Protein AF-A0A8X7XQK0-F1 (afdb_monomer)

Organism: Polypterus senegalus (NCBI:txid55291)

Mean predicted aligned error: 20.73 Å

Foldseek 3Di:
DVVVVVVVVVVVVVVVVVPPDDDDDDDDDPDVVVVVVVVVVVVVVVVVVVVVVVLVVVLVVLVVVLVVLVVVLVVLVVVLVVLLVQLVVLQCVVVDDDPPDDPCPPSNVVSNVVSVVSVVVSVVSVVVSVCSVPPPNVVSVCCNPPVSVVVVVVVVVVVVVVVVVVVVVVVVVCVVPDDDDDDDDYDDDDDDDDPDVPVVVVVVVVVVVVVVVVVVVVVVVVVVVVVVVCCVVCVQVPDLEHDCVVVPQDLPDQDDDDDWDDPDLFKTFGSYPSRLNNVVSNVVNNVVVQVPDPDVVVSVVVVCVVCVVVVHHDDDFDWDWDDDDPGTIGGGDPDPDDPPD

Sequence (341 aa):
MWRLERRTALYRQAANNIGGIGMGDPTPPHMATKLQAMDVYMYTRSLLGVFEEDAAAISSYSHQLHHAMQRIYDAQNELSAATHLTSKLLKEYDTRRFPLGSDDEVMSSTLLQFSKVIDELSSCHAVLSTQLADAMMFPITQFKERDLKEILTLKEVFQISSNDHDVAINRYSRLSKRRENEKISFFKLGSENLTQQWEDFLTNIGTSVQNVRREMESEIEIMQQTIQDLEEASDPLYPPDPDLNKIPVNRNLTRKSGYLNARKTVILQAESKKDCEEWISTINNISKRIYLSENPEFDFVLVKQLLMECKVKPMTCIVRECQLRHYSYVVIWLSGSDPHC

Secondary structure (DSSP, 8-state):
-HHHHHHHHHHHHHHHHHTT---------TTHHHHHHHHHHHHHHHHHHHHHHHHHHHHHHHHHHHHHHHHHHHHHHHHHHHHHHHHHHHHHGGGS--TT----HHHHHHHHHHHHHHHHHHHHHHHHHHHIIIIIIHHHHHIIIIIHHHHHHHHHHHHHHHHHHHHHHHHHHHTT-------------------SHHHHHHHHHHHHHHHHHHHHHHHHHHHHHHHHHHHHHHGGGSSSS--TTTS---TT-S------EEEETTEEE-SSHHHHHHHHHHHHHHHHHHHTSS-HHHHHHHHHHHHHHTT------EEEEEEETTEEEEEEE---S-S--

Solvent-accessible surface area (backbone atoms only — not comparable to full-atom values): 20032 Å² total; per-residue (Å²): 107,76,72,53,55,57,49,53,51,54,53,54,57,54,52,62,70,62,74,71,80,70,92,78,86,93,78,89,61,90,59,63,56,57,53,52,50,48,52,52,49,53,51,50,51,55,54,49,51,54,52,51,52,52,50,51,51,50,49,57,50,50,52,55,50,44,53,55,53,46,52,52,50,52,51,40,45,50,51,20,52,53,36,38,51,50,19,48,54,38,56,48,52,74,76,54,87,52,98,81,61,66,94,55,62,65,60,50,54,50,37,43,53,51,17,52,56,35,41,55,50,19,50,53,34,48,54,50,37,52,47,40,45,64,72,51,46,45,57,52,48,46,45,54,70,45,56,50,43,48,55,51,51,51,50,52,54,50,50,53,54,50,51,53,50,51,51,50,52,50,53,59,60,44,75,75,62,89,86,84,89,88,88,90,87,88,90,81,91,83,88,89,89,87,72,72,78,61,56,62,54,54,51,54,52,50,54,55,56,50,51,56,48,52,54,51,51,54,51,49,50,53,49,50,50,52,49,51,56,46,49,68,67,39,58,69,65,66,52,67,75,50,61,54,92,82,56,62,74,56,59,80,37,78,73,88,85,81,85,63,51,71,80,47,102,52,34,37,33,38,81,17,63,56,54,36,50,28,54,52,29,21,53,48,48,48,49,51,59,54,72,72,48,99,51,75,75,61,46,56,53,54,51,50,51,61,28,55,78,68,76,44,86,86,76,77,88,53,80,58,87,56,88,58,90,94,47,55,45,44,44,48,51,83,71,95,67,65,98,86,111

pLDDT: mean 70.57, std 22.24, range [28.72, 98.38]

Radius of gyration: 49.79 Å; Cα contacts (8 Å, |Δi|>4): 179; chains: 1; bounding box: 110×54×133 Å

Nearest PDB structures (foldseek):
  5c5b-assembly2_D  TM=5.427E-01  e=4.796E-12  Homo sapiens
  3m3w-assembly1_A  TM=6.571E-01  e=2.852E+00  Mus musculus
  3g6b-assembly1_A  TM=4.600E-01  e=1.789E+00  Thermotoga maritima
  3g67-assembly1_A  TM=2.856E-01  e=5.259E-01  Thermotoga maritima

InterPro domains:
  IPR004148 BAR domain [PF16746] (44-184)
  IPR011993 PH-like domain superfamily [G3DSA:2.30.29.30] (261-298)
  IPR027267 AH/BAR domain superfamily [G3DSA:1.20.1270.60] (42-184)
  IPR027267 AH/BAR domain superfamily [G3DSA:1.20.1270.60] (185-241)
  IPR027267 AH/BAR domain superfamily [SSF103657] (44-263)
  IPR047181 DCC-interacting protein 13-alpha/beta [PTHR46415] (44-183)

Structure (mmCIF, N/CA/C/O backbone):
data_AF-A0A8X7XQK0-F1
#
_entry.id   AF-A0A8X7XQK0-F1
#
loop_
_atom_site.group_PDB
_atom_site.id
_atom_site.type_symbol
_atom_site.label_atom_id
_atom_site.label_alt_id
_atom_site.label_comp_id
_atom_site.label_asym_id
_atom_site.label_entity_id
_atom_site.label_seq_id
_atom_site.pdbx_PDB_ins_code
_atom_site.Cartn_x
_atom_site.Cartn_y
_atom_site.Cartn_z
_atom_site.occupancy
_atom_site.B_iso_or_equiv
_atom_site.auth_seq_id
_atom_site.auth_comp_id
_atom_site.auth_asym_id
_atom_site.auth_atom_id
_atom_site.pdbx_PDB_model_num
ATOM 1 N N . MET A 1 1 ? 15.465 -20.628 -36.607 1.00 40.59 1 MET A N 1
ATOM 2 C CA . MET A 1 1 ? 16.046 -21.588 -37.573 1.00 40.59 1 MET A CA 1
ATOM 3 C C . MET A 1 1 ? 16.032 -21.018 -38.992 1.00 40.59 1 MET A C 1
ATOM 5 O O . MET A 1 1 ? 17.053 -20.476 -39.380 1.00 40.59 1 MET A O 1
ATOM 9 N N . TRP A 1 2 ? 14.892 -20.935 -39.691 1.00 31.27 2 TRP A N 1
ATOM 10 C CA . TRP A 1 2 ? 14.825 -20.456 -41.092 1.00 31.27 2 TRP A CA 1
ATOM 11 C C . TRP A 1 2 ? 15.369 -19.035 -41.377 1.00 31.27 2 TRP A C 1
ATOM 13 O O . TRP A 1 2 ? 15.998 -18.809 -42.408 1.00 31.27 2 TRP A O 1
ATOM 23 N N . ARG A 1 3 ? 15.180 -18.055 -40.476 1.00 42.19 3 ARG A N 1
ATOM 24 C CA . ARG A 1 3 ? 15.778 -16.704 -40.635 1.00 42.19 3 ARG A CA 1
ATOM 25 C C . ARG A 1 3 ? 17.286 -16.677 -40.371 1.00 42.19 3 ARG A C 1
ATOM 27 O O . ARG A 1 3 ? 17.984 -15.852 -40.953 1.00 42.19 3 ARG A O 1
ATOM 34 N N . LEU A 1 4 ? 17.770 -17.575 -39.513 1.00 40.56 4 LEU A N 1
ATOM 35 C CA . LEU A 1 4 ? 19.186 -17.675 -39.174 1.00 40.56 4 LEU A CA 1
ATOM 36 C C . LEU A 1 4 ? 19.945 -18.291 -40.352 1.00 40.56 4 LEU A C 1
ATOM 38 O O . LEU A 1 4 ? 20.885 -17.678 -40.831 1.00 40.56 4 LEU A O 1
ATOM 42 N N . GLU A 1 5 ? 19.450 -19.398 -40.917 1.00 41.34 5 GLU A N 1
ATOM 43 C CA . GLU A 1 5 ? 20.048 -20.066 -42.086 1.00 41.34 5 GLU A CA 1
ATOM 44 C C . GLU A 1 5 ? 20.118 -19.161 -43.322 1.00 41.34 5 GLU A C 1
ATOM 46 O O . GLU A 1 5 ? 21.133 -19.136 -44.020 1.00 41.34 5 GLU A O 1
ATOM 51 N N . ARG A 1 6 ? 19.077 -18.350 -43.563 1.00 50.25 6 ARG A N 1
ATOM 52 C CA . ARG A 1 6 ? 19.063 -17.389 -44.676 1.00 50.25 6 ARG A CA 1
ATOM 53 C C . ARG A 1 6 ? 20.079 -16.256 -44.478 1.00 50.25 6 ARG A C 1
ATOM 55 O O . ARG A 1 6 ? 20.714 -15.844 -45.445 1.00 50.25 6 ARG A O 1
ATOM 62 N N . ARG A 1 7 ? 20.291 -15.795 -43.236 1.00 49.56 7 ARG A N 1
ATOM 63 C CA . ARG A 1 7 ? 21.357 -14.830 -42.896 1.00 49.56 7 ARG A CA 1
ATOM 64 C C . ARG A 1 7 ? 22.742 -15.467 -43.018 1.00 49.56 7 ARG A C 1
ATOM 66 O O . ARG A 1 7 ? 23.620 -14.874 -43.631 1.00 49.56 7 ARG A O 1
ATOM 73 N N . THR A 1 8 ? 22.946 -16.688 -42.520 1.00 50.28 8 THR A N 1
ATOM 74 C CA . THR A 1 8 ? 24.237 -17.396 -42.614 1.00 50.28 8 THR A CA 1
ATOM 75 C C . THR A 1 8 ? 24.645 -17.667 -44.066 1.00 50.28 8 THR A C 1
ATOM 77 O O . THR A 1 8 ? 25.831 -17.607 -44.386 1.00 50.28 8 THR A O 1
ATOM 80 N N . ALA A 1 9 ? 23.683 -17.906 -44.964 1.00 50.88 9 ALA A N 1
ATOM 81 C CA . ALA A 1 9 ? 23.934 -18.036 -46.399 1.00 50.88 9 ALA A CA 1
ATOM 82 C C . ALA A 1 9 ? 24.432 -16.723 -47.033 1.00 50.88 9 ALA A C 1
ATOM 84 O O . ALA A 1 9 ? 25.400 -16.750 -47.793 1.00 50.88 9 ALA A O 1
ATOM 85 N N . LEU A 1 10 ? 23.847 -15.578 -46.658 1.00 53.28 10 LEU A N 1
ATOM 86 C CA . LEU A 1 10 ? 24.303 -14.253 -47.100 1.00 53.28 10 LEU A CA 1
ATOM 87 C C . LEU A 1 10 ? 25.709 -13.926 -46.568 1.00 53.28 10 LEU A C 1
ATOM 89 O O . LEU A 1 10 ? 26.551 -13.453 -47.328 1.00 53.28 10 LEU A O 1
ATOM 93 N N . TYR A 1 11 ? 26.010 -14.267 -45.309 1.00 51.91 11 TYR A N 1
ATOM 94 C CA . TYR A 1 11 ? 27.358 -14.114 -44.739 1.00 51.91 11 TYR A CA 1
ATOM 95 C C . TYR A 1 11 ? 28.410 -14.977 -45.453 1.00 51.91 11 TYR A C 1
ATOM 97 O O . TYR A 1 11 ? 29.521 -14.516 -45.708 1.00 51.91 11 TYR A O 1
ATOM 105 N N . ARG A 1 12 ? 28.069 -16.222 -45.815 1.00 49.59 12 ARG A N 1
ATOM 106 C CA . ARG A 1 12 ? 28.977 -17.141 -46.523 1.00 49.59 12 ARG A CA 1
ATOM 107 C C . ARG A 1 12 ? 29.233 -16.693 -47.967 1.00 49.59 12 ARG A C 1
ATOM 109 O O . ARG A 1 12 ? 30.353 -16.803 -48.456 1.00 49.59 12 ARG A O 1
ATOM 116 N N . GLN A 1 13 ? 28.215 -16.140 -48.625 1.00 51.56 13 GLN A N 1
ATOM 117 C CA . GLN A 1 13 ? 28.332 -15.556 -49.962 1.00 51.56 13 GLN A CA 1
ATOM 118 C C . GLN A 1 13 ? 29.176 -14.271 -49.955 1.00 51.56 13 GLN A C 1
ATOM 120 O O . GLN A 1 13 ? 29.983 -14.063 -50.857 1.00 51.56 13 GLN A O 1
ATOM 125 N N . ALA A 1 14 ? 29.060 -13.457 -48.904 1.00 50.56 14 ALA A N 1
ATOM 126 C CA . ALA A 1 14 ? 29.885 -12.269 -48.713 1.00 50.56 14 ALA A CA 1
ATOM 127 C C . ALA A 1 14 ? 31.364 -12.598 -48.436 1.00 50.56 14 ALA A C 1
ATOM 129 O O . ALA A 1 14 ? 32.247 -11.975 -49.018 1.00 50.56 14 ALA A O 1
ATOM 130 N N . ALA A 1 15 ? 31.649 -13.600 -47.598 1.00 46.66 15 ALA A N 1
ATOM 131 C CA . ALA A 1 15 ? 33.020 -14.000 -47.267 1.00 46.66 15 ALA A CA 1
ATOM 132 C C . ALA A 1 15 ? 33.782 -14.595 -48.470 1.00 46.66 15 ALA A C 1
ATOM 134 O O . ALA A 1 15 ? 34.963 -14.304 -48.663 1.00 46.66 15 ALA A O 1
ATOM 135 N N . ASN A 1 16 ? 33.102 -15.369 -49.323 1.00 49.53 16 ASN A N 1
ATOM 136 C CA . ASN A 1 16 ? 33.709 -15.955 -50.524 1.00 49.53 16 ASN A CA 1
ATOM 137 C C . ASN A 1 16 ? 34.116 -14.908 -51.575 1.00 49.53 16 ASN A C 1
ATOM 139 O O . ASN A 1 16 ? 35.069 -15.136 -52.315 1.00 49.53 16 ASN A O 1
ATOM 143 N N . ASN A 1 17 ? 33.456 -13.746 -51.612 1.00 50.56 17 ASN A N 1
ATOM 144 C CA . ASN A 1 17 ? 33.821 -12.652 -52.518 1.00 50.56 17 ASN A CA 1
ATOM 145 C C . ASN A 1 17 ? 35.069 -11.873 -52.059 1.00 50.56 17 ASN A C 1
ATOM 147 O O . ASN A 1 17 ? 35.666 -11.156 -52.857 1.00 50.56 17 ASN A O 1
ATOM 151 N N . ILE A 1 18 ? 35.484 -12.023 -50.796 1.00 49.53 18 ILE A N 1
ATOM 152 C CA . ILE A 1 18 ? 36.652 -11.339 -50.213 1.00 49.53 18 ILE A CA 1
ATOM 153 C C . ILE A 1 18 ? 37.938 -12.172 -50.392 1.00 49.53 18 ILE A C 1
ATOM 155 O O . ILE A 1 18 ? 39.015 -11.613 -50.581 1.00 49.53 18 ILE A O 1
ATOM 159 N N . GLY A 1 19 ? 37.844 -13.508 -50.396 1.00 44.00 19 GLY A N 1
ATOM 160 C CA . GLY A 1 19 ? 38.999 -14.420 -50.471 1.00 44.00 19 GLY A CA 1
ATOM 161 C C . GLY A 1 19 ? 39.690 -14.547 -51.841 1.00 44.00 19 GLY A C 1
ATOM 162 O O . GLY A 1 19 ? 40.668 -15.279 -51.952 1.00 44.00 19 GLY A O 1
ATOM 163 N N . GLY A 1 20 ? 39.200 -13.867 -52.884 1.00 43.97 20 GLY A N 1
ATOM 164 C CA . GLY A 1 20 ? 39.712 -13.981 -54.259 1.00 43.97 20 GLY A CA 1
ATOM 165 C C . GLY A 1 20 ? 40.864 -13.038 -54.633 1.00 43.97 20 GLY A C 1
ATOM 166 O O . GLY A 1 20 ? 41.351 -13.102 -55.759 1.00 43.97 20 GLY A O 1
ATOM 167 N N . ILE A 1 21 ? 41.310 -12.156 -53.734 1.00 48.75 21 ILE A N 1
ATOM 168 C CA . ILE A 1 21 ? 42.343 -11.151 -54.036 1.00 48.75 21 ILE A CA 1
ATOM 169 C C . ILE A 1 21 ? 43.726 -11.725 -53.689 1.00 48.75 21 ILE A C 1
ATOM 171 O O . ILE A 1 21 ? 44.339 -11.391 -52.678 1.00 48.75 21 ILE A O 1
ATOM 175 N N . GLY A 1 22 ? 44.186 -12.662 -54.521 1.00 38.53 22 GLY A N 1
ATOM 176 C CA . GLY A 1 22 ? 45.550 -13.186 -54.499 1.00 38.53 22 GLY A CA 1
ATOM 177 C C . GLY A 1 22 ? 46.544 -12.198 -55.116 1.00 38.53 22 GLY A C 1
ATOM 178 O O . GLY A 1 22 ? 46.284 -11.611 -56.163 1.00 38.53 22 GLY A O 1
ATOM 179 N N . MET A 1 23 ? 47.681 -12.027 -54.441 1.00 47.50 23 MET A N 1
ATOM 180 C CA . MET A 1 23 ? 48.823 -11.199 -54.838 1.00 47.50 23 MET A CA 1
ATOM 181 C C . MET A 1 23 ? 49.352 -11.558 -56.238 1.00 47.50 23 MET A C 1
ATOM 183 O O . MET A 1 23 ? 49.787 -12.687 -56.455 1.00 47.50 23 MET A O 1
ATOM 187 N N . GLY A 1 24 ? 49.376 -10.589 -57.158 1.00 37.03 24 GLY A N 1
ATOM 188 C CA . GLY A 1 24 ? 49.970 -10.744 -58.488 1.00 37.03 24 GLY A CA 1
ATOM 189 C C . GLY A 1 24 ? 50.011 -9.445 -59.303 1.00 37.03 24 GLY A C 1
ATOM 190 O O . GLY A 1 24 ? 49.037 -9.108 -59.962 1.00 37.03 24 GLY A O 1
ATOM 191 N N . ASP A 1 25 ? 51.183 -8.804 -59.275 1.00 31.03 25 ASP A N 1
ATOM 192 C CA . ASP A 1 25 ? 51.760 -7.816 -60.213 1.00 31.03 25 ASP A CA 1
ATOM 193 C C . ASP A 1 25 ? 51.302 -6.325 -60.195 1.00 31.03 25 ASP A C 1
ATOM 195 O O . ASP A 1 25 ? 50.109 -6.033 -60.082 1.00 31.03 25 ASP A O 1
ATOM 199 N N . PRO A 1 26 ? 52.233 -5.339 -60.313 1.00 58.38 26 PRO A N 1
ATOM 200 C CA . PRO A 1 26 ? 51.945 -3.917 -60.146 1.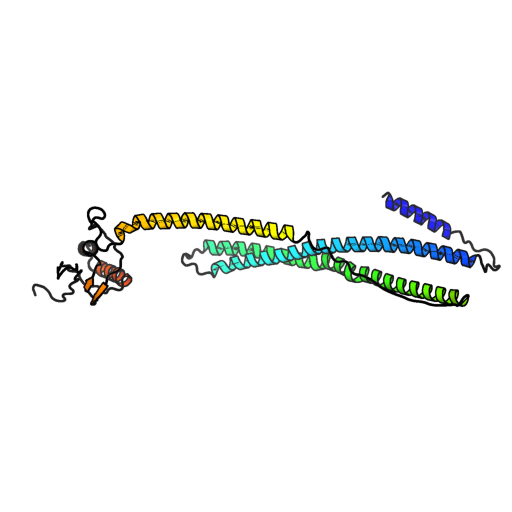00 58.38 26 PRO A CA 1
ATOM 201 C C . PRO A 1 26 ? 51.879 -3.170 -61.492 1.00 58.38 26 PRO A C 1
ATOM 203 O O . PRO A 1 26 ? 52.899 -2.837 -62.086 1.00 58.38 26 PRO A O 1
ATOM 206 N N . THR A 1 27 ? 50.681 -2.805 -61.953 1.00 34.34 27 THR A N 1
ATOM 207 C CA . THR A 1 27 ? 50.471 -1.687 -62.903 1.00 34.34 27 THR A CA 1
ATOM 208 C C . THR A 1 27 ? 49.125 -0.993 -62.626 1.00 34.34 27 THR A C 1
ATOM 210 O O . THR A 1 27 ? 48.219 -1.603 -62.061 1.00 34.34 27 THR A O 1
ATOM 213 N N . PRO A 1 28 ? 48.996 0.320 -62.901 1.00 49.78 28 PRO A N 1
ATOM 214 C CA . PRO A 1 28 ? 48.195 1.221 -62.069 1.00 49.78 28 PRO A CA 1
ATOM 215 C C . PRO A 1 28 ? 46.704 1.249 -62.455 1.00 49.78 28 PRO A C 1
ATOM 217 O O . PRO A 1 28 ? 46.388 1.560 -63.604 1.00 49.78 28 PRO A O 1
ATOM 220 N N . PRO A 1 29 ? 45.753 1.062 -61.515 1.00 41.06 29 PRO A N 1
ATOM 221 C CA . PRO A 1 29 ? 44.335 1.236 -61.801 1.00 41.06 29 PRO A CA 1
ATOM 222 C C . PRO A 1 29 ? 43.798 2.495 -61.109 1.00 41.06 29 PRO A C 1
ATOM 224 O O . PRO A 1 29 ? 43.381 2.449 -59.955 1.00 41.06 29 PRO A O 1
ATOM 227 N N . HIS A 1 30 ? 43.756 3.630 -61.816 1.00 40.38 30 HIS A N 1
ATOM 228 C CA . HIS A 1 30 ? 43.227 4.890 -61.262 1.00 40.38 30 HIS A CA 1
ATOM 229 C C . HIS A 1 30 ? 41.685 5.027 -61.366 1.00 40.38 30 HIS A C 1
ATOM 231 O O . HIS A 1 30 ? 41.119 6.003 -60.871 1.00 40.38 30 HIS A O 1
ATOM 237 N N . MET A 1 31 ? 40.991 4.051 -61.978 1.00 35.16 31 MET A N 1
ATOM 238 C CA . MET A 1 31 ? 39.517 4.011 -62.081 1.00 35.16 31 MET A CA 1
ATOM 239 C C . MET A 1 31 ? 38.868 2.733 -61.519 1.00 35.16 31 MET A C 1
ATOM 241 O O . MET A 1 31 ? 37.780 2.828 -60.954 1.00 35.16 31 MET A O 1
ATOM 245 N N . ALA A 1 32 ? 39.525 1.566 -61.579 1.00 40.19 32 ALA A N 1
ATOM 246 C CA . ALA A 1 32 ? 38.959 0.322 -61.032 1.00 40.19 32 ALA A CA 1
ATOM 247 C C . ALA A 1 32 ? 38.879 0.332 -59.491 1.00 40.19 32 ALA A C 1
ATOM 249 O O . ALA A 1 32 ? 37.899 -0.128 -58.914 1.00 40.19 32 ALA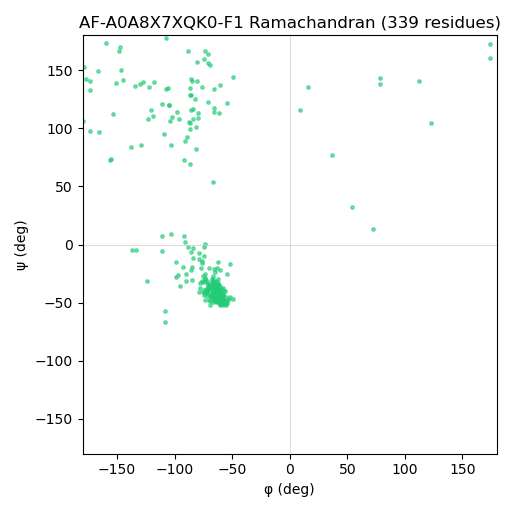 A O 1
ATOM 250 N N . THR A 1 33 ? 39.845 0.971 -58.829 1.00 46.00 33 THR A N 1
ATOM 251 C CA . THR A 1 33 ? 39.870 1.154 -57.367 1.00 46.00 33 THR A CA 1
ATOM 252 C C . THR A 1 33 ? 38.763 2.075 -56.855 1.00 46.00 33 THR A C 1
ATOM 254 O O . THR A 1 33 ? 38.287 1.885 -55.741 1.00 46.00 33 THR A O 1
ATOM 257 N N . LYS A 1 34 ? 38.305 3.051 -57.654 1.00 40.38 34 LYS A N 1
ATOM 258 C CA . LYS A 1 34 ? 37.240 3.992 -57.261 1.00 40.38 34 LYS A CA 1
ATOM 259 C C . LYS A 1 34 ? 35.853 3.349 -57.284 1.00 40.38 34 LYS A C 1
ATOM 261 O O . LYS A 1 34 ? 35.080 3.587 -56.363 1.00 40.38 34 LYS A O 1
ATOM 266 N N . LEU A 1 35 ? 35.562 2.526 -58.297 1.00 44.16 35 LEU A N 1
ATOM 267 C CA . LEU A 1 35 ? 34.325 1.738 -58.345 1.00 44.16 35 LEU A CA 1
ATOM 268 C C . LEU A 1 35 ? 34.308 0.693 -57.226 1.00 44.16 35 LEU A C 1
ATOM 270 O O . LEU A 1 35 ? 33.356 0.648 -56.461 1.00 44.16 35 LEU A O 1
ATOM 274 N N . GLN A 1 36 ? 35.405 -0.053 -57.053 1.00 47.94 36 GLN A N 1
ATOM 275 C CA . GLN A 1 36 ? 35.521 -1.046 -55.980 1.00 47.94 36 GLN A CA 1
ATOM 276 C C . GLN A 1 36 ? 35.394 -0.416 -54.587 1.00 47.94 36 GLN A C 1
ATOM 278 O O . GLN A 1 36 ? 34.709 -0.962 -53.730 1.00 47.94 36 GLN A O 1
ATOM 283 N N . ALA A 1 37 ? 35.993 0.756 -54.355 1.00 53.09 37 ALA A N 1
ATOM 284 C CA . ALA A 1 37 ? 35.831 1.478 -53.094 1.00 53.09 37 ALA A CA 1
ATOM 285 C C . ALA A 1 37 ? 34.388 1.966 -52.880 1.00 53.09 37 ALA A C 1
ATOM 287 O O . ALA A 1 37 ? 33.890 1.931 -51.755 1.00 53.09 37 ALA A O 1
ATOM 288 N N . MET A 1 38 ? 33.704 2.398 -53.944 1.00 56.19 38 MET A N 1
ATOM 289 C CA . MET A 1 38 ? 32.312 2.835 -53.867 1.00 56.19 38 MET A CA 1
ATOM 290 C C . MET A 1 38 ? 31.353 1.658 -53.634 1.00 56.19 38 MET A C 1
ATOM 292 O O . MET A 1 38 ? 30.448 1.780 -52.812 1.00 56.19 38 MET A O 1
ATOM 296 N N . ASP A 1 39 ? 31.588 0.508 -54.265 1.00 57.72 39 ASP A N 1
ATOM 297 C CA . ASP A 1 39 ? 30.821 -0.724 -54.051 1.00 57.72 39 ASP A CA 1
ATOM 298 C C . ASP A 1 39 ? 31.002 -1.252 -52.623 1.00 57.72 39 ASP A C 1
ATOM 300 O O . ASP A 1 39 ? 30.026 -1.597 -51.956 1.00 57.72 39 ASP A O 1
ATOM 304 N N . VAL A 1 40 ? 32.234 -1.228 -52.102 1.00 64.81 40 VAL A N 1
ATOM 305 C CA . VAL A 1 40 ? 32.533 -1.575 -50.703 1.00 64.81 40 VAL A CA 1
ATOM 306 C C . VAL A 1 40 ? 31.842 -0.608 -49.736 1.00 64.81 40 VAL A C 1
ATOM 308 O O . VAL A 1 40 ? 31.284 -1.040 -48.726 1.00 64.81 40 VAL A O 1
ATOM 311 N N . TYR A 1 41 ? 31.810 0.690 -50.041 1.00 72.00 41 TYR A N 1
ATOM 312 C CA . TYR A 1 41 ? 31.129 1.698 -49.223 1.00 72.00 41 TYR A CA 1
ATOM 313 C C . TYR A 1 41 ? 29.598 1.551 -49.242 1.00 72.00 41 TYR A C 1
ATOM 315 O O . TYR A 1 41 ? 28.963 1.610 -48.187 1.00 72.00 41 TYR A O 1
ATOM 323 N N . MET A 1 42 ? 29.001 1.305 -50.413 1.00 70.19 42 MET A N 1
ATOM 324 C CA . MET A 1 42 ? 27.564 1.039 -50.563 1.00 70.19 42 MET A CA 1
ATOM 325 C C . MET A 1 42 ? 27.158 -0.257 -49.847 1.00 70.19 42 MET A C 1
ATOM 327 O O . MET A 1 42 ? 26.162 -0.277 -49.122 1.00 70.19 42 MET A O 1
ATOM 331 N N . TYR A 1 43 ? 27.968 -1.312 -49.967 1.00 75.31 43 TYR A N 1
ATOM 332 C CA . TYR A 1 43 ? 27.778 -2.574 -49.250 1.00 75.31 43 TYR A CA 1
ATOM 333 C C . TYR A 1 43 ? 27.861 -2.389 -47.728 1.00 75.31 43 TYR A C 1
ATOM 335 O O . TYR A 1 43 ? 26.994 -2.860 -46.991 1.00 75.31 43 TYR A O 1
ATOM 343 N N . THR A 1 44 ? 28.854 -1.635 -47.249 1.00 79.75 44 THR A N 1
ATOM 344 C CA . THR A 1 44 ? 29.035 -1.357 -45.815 1.00 79.75 44 THR A CA 1
ATOM 345 C C . THR A 1 44 ? 27.874 -0.539 -45.246 1.00 79.75 44 THR A C 1
ATOM 347 O O . THR A 1 44 ? 27.397 -0.840 -44.155 1.00 79.75 44 THR A O 1
ATOM 350 N N . ARG A 1 45 ? 27.358 0.450 -45.992 1.00 82.69 45 ARG A N 1
ATOM 351 C CA . ARG A 1 45 ? 26.159 1.220 -45.610 1.00 82.69 45 ARG A CA 1
ATOM 352 C C . ARG A 1 45 ? 24.902 0.359 -45.537 1.00 82.69 45 ARG A C 1
ATOM 354 O O . ARG A 1 45 ? 24.127 0.505 -44.598 1.00 82.69 45 ARG A O 1
ATOM 361 N N . SER A 1 46 ? 24.704 -0.544 -46.497 1.00 85.19 46 SER A N 1
ATOM 362 C CA . SER A 1 46 ? 23.564 -1.465 -46.472 1.00 85.19 46 SER A CA 1
ATOM 363 C C . SER A 1 46 ? 23.634 -2.416 -45.274 1.00 85.19 46 SER A C 1
ATOM 365 O O . SER A 1 46 ? 22.632 -2.598 -44.586 1.00 85.19 46 SER A O 1
ATOM 367 N N . LEU A 1 47 ? 24.817 -2.965 -44.976 1.00 83.81 47 LEU A N 1
ATOM 368 C CA . LEU A 1 47 ? 25.025 -3.811 -43.801 1.00 83.81 47 LEU A CA 1
ATOM 369 C C . LEU A 1 47 ? 24.800 -3.035 -42.496 1.00 83.81 47 LEU A C 1
ATOM 371 O O . LEU A 1 47 ? 24.132 -3.545 -41.600 1.00 83.81 47 LEU A O 1
ATOM 375 N N . LEU A 1 48 ? 25.302 -1.800 -42.405 1.00 85.94 48 LEU A N 1
ATOM 376 C CA . LEU A 1 48 ? 25.073 -0.920 -41.258 1.00 85.94 48 LEU A CA 1
ATOM 377 C C . LEU A 1 48 ? 23.574 -0.681 -41.026 1.00 85.94 48 LEU A C 1
ATOM 379 O O . LEU A 1 48 ? 23.126 -0.786 -39.891 1.00 85.94 48 LEU A O 1
ATOM 383 N N . GLY A 1 49 ? 22.789 -0.463 -42.087 1.00 86.00 49 GLY A N 1
ATOM 384 C CA . GLY A 1 49 ? 21.331 -0.330 -41.989 1.00 86.00 49 GLY A CA 1
ATOM 385 C C . GLY A 1 49 ? 20.651 -1.545 -41.345 1.00 86.00 49 GLY A C 1
ATOM 386 O O . GLY A 1 49 ? 19.787 -1.383 -40.490 1.00 86.00 49 GLY A O 1
ATOM 387 N N . VAL A 1 50 ? 21.099 -2.766 -41.662 1.00 89.88 50 VAL A N 1
ATOM 388 C CA . VAL A 1 50 ? 20.584 -3.993 -41.020 1.00 89.88 50 VAL A CA 1
ATOM 389 C C . VAL A 1 50 ? 20.928 -4.034 -39.527 1.00 89.88 50 VAL A C 1
ATOM 391 O O . VAL A 1 50 ? 20.093 -4.423 -38.713 1.00 89.88 50 VAL A O 1
ATOM 394 N N . PHE A 1 51 ? 22.140 -3.617 -39.148 1.00 88.69 51 PHE A N 1
ATOM 395 C CA . PHE A 1 51 ? 22.520 -3.512 -37.735 1.00 88.69 51 PHE A CA 1
ATOM 396 C C . PHE A 1 51 ? 21.715 -2.437 -36.998 1.00 88.69 51 PHE A C 1
ATOM 398 O O . PHE A 1 51 ? 21.367 -2.640 -35.838 1.00 88.69 51 PHE A O 1
ATOM 405 N N . GLU A 1 52 ? 21.384 -1.321 -37.650 1.00 89.12 52 GLU A N 1
ATOM 406 C CA . GLU A 1 52 ? 20.521 -0.293 -37.066 1.00 89.12 52 GLU A CA 1
ATOM 407 C C . GLU A 1 52 ? 19.089 -0.791 -36.835 1.00 89.12 52 GLU A C 1
ATOM 409 O O . GLU A 1 52 ? 18.504 -0.489 -35.794 1.00 89.12 52 GLU A O 1
ATOM 414 N N . GLU A 1 53 ? 18.529 -1.561 -37.771 1.00 92.06 53 GLU A N 1
ATOM 415 C CA . GLU A 1 53 ? 17.209 -2.187 -37.623 1.00 92.06 53 GLU A CA 1
ATOM 416 C C . GLU A 1 53 ? 17.191 -3.200 -36.472 1.00 92.06 53 GLU A C 1
ATOM 418 O O . GLU A 1 53 ? 16.309 -3.147 -35.609 1.00 92.06 53 GLU A O 1
ATOM 423 N N . ASP A 1 54 ? 18.186 -4.091 -36.416 1.00 93.69 54 ASP A N 1
ATOM 424 C CA . ASP A 1 54 ? 18.312 -5.067 -35.331 1.00 93.69 54 ASP A CA 1
ATOM 425 C C . ASP A 1 54 ? 18.535 -4.344 -33.979 1.00 93.69 54 ASP A C 1
ATOM 427 O O . ASP A 1 54 ? 17.904 -4.704 -32.985 1.00 93.69 54 ASP A O 1
ATOM 431 N N . ALA A 1 55 ? 19.344 -3.277 -33.925 1.00 91.38 55 ALA A N 1
ATOM 432 C CA . ALA A 1 55 ? 19.550 -2.478 -32.711 1.00 91.38 55 ALA A CA 1
ATOM 433 C C . ALA A 1 55 ? 18.269 -1.762 -32.248 1.00 91.38 55 ALA A C 1
ATOM 435 O O . ALA A 1 55 ? 17.983 -1.721 -31.049 1.00 91.38 55 ALA A O 1
ATOM 436 N N . ALA A 1 56 ? 17.460 -1.244 -33.177 1.00 91.38 56 ALA A N 1
ATOM 437 C CA . ALA A 1 56 ? 16.161 -0.653 -32.861 1.00 91.38 56 ALA A CA 1
ATOM 438 C C . ALA A 1 56 ? 15.186 -1.700 -32.294 1.00 91.38 56 ALA A C 1
ATOM 440 O O . ALA A 1 56 ? 14.506 -1.441 -31.296 1.00 91.38 56 ALA A O 1
ATOM 441 N N . ALA A 1 57 ? 15.157 -2.903 -32.876 1.00 94.25 57 ALA A N 1
ATOM 442 C CA . ALA A 1 57 ? 14.343 -4.010 -32.382 1.00 94.25 57 ALA A CA 1
ATOM 443 C C . ALA A 1 57 ? 14.792 -4.484 -30.987 1.00 94.25 57 ALA A C 1
ATOM 445 O O . ALA A 1 57 ? 13.953 -4.648 -30.098 1.00 94.25 57 ALA A O 1
ATOM 446 N N . ILE A 1 58 ? 16.104 -4.644 -30.768 1.00 95.12 58 ILE A N 1
ATOM 447 C CA . ILE A 1 58 ? 16.685 -4.994 -29.462 1.00 95.12 58 ILE A CA 1
ATOM 448 C C . ILE A 1 58 ? 16.343 -3.921 -28.429 1.00 95.12 58 ILE A C 1
ATOM 450 O O . ILE A 1 58 ? 15.915 -4.254 -27.328 1.00 95.12 58 ILE A O 1
ATOM 454 N N . SER A 1 59 ? 16.463 -2.641 -28.787 1.00 94.56 59 SER A N 1
ATOM 455 C CA . SER A 1 59 ? 16.106 -1.541 -27.893 1.00 94.56 59 SER A CA 1
ATOM 456 C C . SER A 1 59 ? 14.637 -1.607 -27.478 1.00 94.56 59 SER A C 1
ATOM 458 O O . SER A 1 59 ? 14.339 -1.586 -26.284 1.00 94.56 59 SER A O 1
ATOM 460 N N . SER A 1 60 ? 13.713 -1.766 -28.431 1.00 95.81 60 SER A N 1
ATOM 461 C CA . SER A 1 60 ? 12.278 -1.876 -28.134 1.00 95.81 60 SER A CA 1
ATOM 462 C C . SER A 1 60 ? 11.955 -3.075 -27.233 1.00 95.81 60 SER A C 1
ATOM 464 O O . SER A 1 60 ? 11.207 -2.938 -26.262 1.00 95.81 60 SER A O 1
ATOM 466 N N . TYR A 1 61 ? 12.551 -4.237 -27.512 1.00 97.31 61 TYR A N 1
ATOM 467 C CA . TYR A 1 61 ? 12.375 -5.437 -26.696 1.00 97.31 61 TYR A CA 1
ATOM 468 C C . TYR A 1 61 ? 12.924 -5.249 -25.276 1.00 97.31 61 TYR A C 1
ATOM 470 O O . TYR A 1 61 ? 12.220 -5.511 -24.300 1.00 97.31 61 TYR A O 1
ATOM 478 N N . SER A 1 62 ? 14.148 -4.733 -25.142 1.00 96.19 62 SER A N 1
ATOM 479 C CA . SER A 1 62 ? 14.782 -4.511 -23.840 1.00 96.19 62 SER A CA 1
ATOM 480 C C . SER A 1 62 ? 14.045 -3.474 -22.995 1.00 96.19 62 SER A C 1
ATOM 482 O O . SER A 1 62 ? 13.999 -3.623 -21.778 1.00 96.19 62 SER A O 1
ATOM 484 N N . HIS A 1 63 ? 13.405 -2.469 -23.603 1.00 96.75 63 HIS A N 1
ATOM 485 C CA . HIS A 1 63 ? 12.527 -1.539 -22.882 1.00 96.75 63 HIS A CA 1
ATOM 486 C C . HIS A 1 63 ? 11.300 -2.241 -22.289 1.00 96.75 63 HIS A C 1
ATOM 488 O O . HIS A 1 63 ? 10.963 -2.010 -21.128 1.00 96.75 63 HIS A O 1
ATOM 494 N N . GLN A 1 64 ? 10.646 -3.111 -23.061 1.00 97.81 64 GLN A N 1
ATOM 495 C CA . GLN A 1 64 ? 9.488 -3.871 -22.585 1.00 97.81 64 GLN A CA 1
ATOM 496 C C . GLN A 1 64 ? 9.881 -4.865 -21.485 1.00 97.81 64 GLN A C 1
ATOM 498 O O . GLN A 1 64 ? 9.181 -4.977 -20.479 1.00 97.81 64 GLN A O 1
ATOM 503 N N . LEU A 1 65 ? 11.024 -5.541 -21.645 1.00 97.69 65 LEU A N 1
ATOM 504 C CA . LEU A 1 65 ? 11.555 -6.469 -20.648 1.00 97.69 65 LEU A CA 1
ATOM 505 C C . LEU A 1 65 ? 11.945 -5.749 -19.351 1.00 97.69 65 LEU A C 1
ATOM 507 O O . LEU A 1 65 ? 11.545 -6.190 -18.276 1.00 97.69 65 LEU A O 1
ATOM 511 N N . HIS A 1 66 ? 12.654 -4.618 -19.453 1.00 98.25 66 HIS A N 1
ATOM 512 C CA . HIS A 1 66 ? 12.985 -3.747 -18.318 1.00 98.25 66 HIS A CA 1
ATOM 513 C C . HIS A 1 66 ? 11.723 -3.344 -17.556 1.00 98.25 66 HIS A C 1
ATOM 515 O O . HIS A 1 66 ? 11.656 -3.528 -16.346 1.00 98.25 66 HIS A O 1
ATOM 521 N N . HIS A 1 67 ? 10.692 -2.880 -18.263 1.00 98.19 67 HIS A N 1
ATOM 522 C CA . HIS A 1 67 ? 9.431 -2.480 -17.645 1.00 98.19 67 HIS A CA 1
ATOM 523 C C . HIS A 1 67 ? 8.715 -3.650 -16.947 1.00 98.19 67 HIS A C 1
ATOM 525 O O . HIS A 1 67 ? 8.183 -3.491 -15.849 1.00 98.19 67 HIS A O 1
ATOM 531 N N . ALA A 1 68 ? 8.704 -4.842 -17.550 1.00 98.12 68 ALA A N 1
ATOM 532 C CA . ALA A 1 68 ? 8.125 -6.027 -16.920 1.00 98.12 68 ALA A CA 1
ATOM 533 C C . ALA A 1 68 ? 8.891 -6.437 -15.648 1.00 98.12 68 ALA A C 1
ATOM 535 O O . ALA A 1 68 ? 8.267 -6.708 -14.624 1.00 98.12 68 ALA A O 1
ATOM 536 N N . MET A 1 69 ? 10.226 -6.432 -15.694 1.00 98.25 69 MET A N 1
ATOM 537 C CA . MET A 1 69 ? 11.086 -6.721 -14.541 1.00 98.25 69 MET A CA 1
ATOM 538 C C . MET A 1 69 ? 10.932 -5.675 -13.431 1.00 98.25 69 MET A C 1
ATOM 540 O O . MET A 1 69 ? 10.830 -6.045 -12.264 1.00 98.25 69 MET A O 1
ATOM 544 N N . GLN A 1 70 ? 10.817 -4.394 -13.791 1.00 98.38 70 GLN A N 1
ATOM 545 C CA . GLN A 1 70 ? 10.550 -3.304 -12.852 1.00 98.38 70 GLN A CA 1
ATOM 546 C C . GLN A 1 70 ? 9.245 -3.545 -12.091 1.00 98.38 70 GLN A C 1
ATOM 548 O O . GLN A 1 70 ? 9.230 -3.485 -10.869 1.00 98.38 70 GLN A O 1
ATOM 553 N N . ARG A 1 71 ? 8.165 -3.918 -12.789 1.00 98.31 71 ARG A N 1
ATOM 554 C CA . ARG A 1 71 ? 6.882 -4.237 -12.141 1.00 98.31 71 ARG A CA 1
ATOM 555 C C . ARG A 1 71 ? 6.989 -5.389 -11.142 1.00 98.31 71 ARG A C 1
ATOM 557 O O . ARG A 1 71 ? 6.333 -5.345 -10.107 1.00 98.31 71 ARG A O 1
ATOM 564 N N . ILE A 1 72 ? 7.780 -6.419 -11.452 1.00 97.25 72 ILE A N 1
ATOM 565 C CA . ILE A 1 72 ? 8.023 -7.544 -10.533 1.00 97.25 72 ILE A CA 1
ATOM 566 C C . ILE A 1 72 ? 8.776 -7.054 -9.293 1.00 97.25 72 ILE A C 1
ATOM 568 O O . ILE A 1 72 ? 8.388 -7.376 -8.173 1.00 97.25 72 ILE A O 1
ATOM 572 N N . TYR A 1 73 ? 9.831 -6.265 -9.494 1.00 98.19 73 TYR A N 1
ATOM 573 C CA . TYR A 1 73 ? 10.636 -5.706 -8.414 1.00 98.19 73 TYR A CA 1
ATOM 574 C C . TYR A 1 73 ? 9.818 -4.790 -7.490 1.00 98.19 73 TYR A C 1
ATOM 576 O O . TYR A 1 73 ? 9.858 -4.951 -6.270 1.00 98.19 73 TYR A O 1
ATOM 584 N N . ASP A 1 74 ? 9.017 -3.891 -8.060 1.00 98.19 74 ASP A N 1
ATOM 585 C CA . ASP A 1 74 ? 8.162 -2.974 -7.302 1.00 98.19 74 ASP A CA 1
ATOM 586 C C . ASP A 1 74 ? 7.096 -3.741 -6.507 1.00 98.19 74 ASP A C 1
ATOM 588 O O . ASP A 1 74 ? 6.914 -3.493 -5.316 1.00 98.19 74 ASP A O 1
ATOM 592 N N . ALA A 1 75 ? 6.446 -4.734 -7.124 1.00 97.38 75 ALA A N 1
ATOM 593 C CA . ALA A 1 75 ? 5.462 -5.574 -6.442 1.00 97.38 75 ALA A CA 1
ATOM 594 C C . ALA A 1 75 ? 6.077 -6.378 -5.283 1.00 97.38 75 ALA A C 1
ATOM 596 O O . ALA A 1 75 ? 5.457 -6.513 -4.231 1.00 97.38 75 ALA A O 1
ATOM 597 N N . GLN A 1 76 ? 7.300 -6.889 -5.449 1.00 96.56 76 GLN A N 1
ATOM 598 C CA . GLN A 1 76 ? 8.013 -7.603 -4.389 1.00 96.56 76 GLN A CA 1
ATOM 599 C C . GLN A 1 76 ? 8.375 -6.675 -3.215 1.00 96.56 76 GLN A C 1
ATOM 601 O O . GLN A 1 76 ? 8.255 -7.080 -2.057 1.00 96.56 76 GLN A O 1
ATOM 606 N N . ASN A 1 77 ? 8.778 -5.431 -3.494 1.00 96.38 77 ASN A N 1
ATOM 607 C CA . ASN A 1 77 ? 9.033 -4.426 -2.458 1.00 96.38 77 ASN A CA 1
ATOM 608 C C . ASN A 1 77 ? 7.765 -4.062 -1.685 1.00 96.38 77 ASN A C 1
ATOM 610 O O . ASN A 1 77 ? 7.790 -4.028 -0.454 1.00 96.38 77 ASN A O 1
ATOM 614 N N . GLU A 1 78 ? 6.655 -3.856 -2.392 1.00 97.38 78 GLU A N 1
ATOM 615 C CA . GLU A 1 78 ? 5.364 -3.563 -1.770 1.00 97.38 78 GLU A CA 1
ATOM 616 C C . GLU A 1 78 ? 4.890 -4.735 -0.899 1.00 97.38 78 GLU A C 1
ATOM 618 O O . GLU A 1 78 ? 4.462 -4.542 0.239 1.00 97.38 78 GLU A O 1
ATOM 623 N N . LEU A 1 79 ? 5.048 -5.973 -1.383 1.00 95.06 79 LEU A N 1
ATOM 624 C CA . LEU A 1 79 ? 4.732 -7.178 -0.617 1.00 95.06 79 LEU A CA 1
ATOM 625 C C . LEU A 1 79 ? 5.578 -7.281 0.659 1.00 95.06 79 LEU A C 1
ATOM 627 O O . LEU A 1 79 ? 5.045 -7.595 1.725 1.00 95.06 79 LEU A O 1
ATOM 631 N N . SER A 1 80 ? 6.876 -6.973 0.578 1.00 94.00 80 SER A N 1
ATOM 632 C CA . SER A 1 80 ? 7.767 -6.921 1.743 1.00 94.00 80 SER A CA 1
ATOM 633 C C . SER A 1 80 ? 7.274 -5.912 2.788 1.00 94.00 80 SER A C 1
ATOM 635 O O . SER A 1 80 ? 7.137 -6.251 3.969 1.00 94.00 80 SER A O 1
ATOM 637 N N . ALA A 1 81 ? 6.927 -4.699 2.345 1.00 97.25 81 ALA A N 1
ATOM 638 C CA . ALA A 1 81 ? 6.441 -3.622 3.203 1.00 97.25 81 ALA A CA 1
ATOM 639 C C . ALA A 1 81 ? 5.087 -3.952 3.853 1.00 97.25 81 ALA A C 1
ATOM 641 O O . ALA A 1 81 ? 4.930 -3.792 5.066 1.00 97.25 81 ALA A O 1
ATOM 642 N N . ALA A 1 82 ? 4.130 -4.470 3.080 1.00 97.94 82 ALA A N 1
ATOM 643 C CA . ALA A 1 82 ? 2.815 -4.868 3.577 1.00 97.94 82 ALA A CA 1
ATOM 644 C C . ALA A 1 82 ? 2.905 -6.025 4.587 1.00 97.94 82 ALA A C 1
ATOM 646 O O . ALA A 1 82 ? 2.225 -6.016 5.617 1.00 97.94 82 ALA A O 1
ATOM 647 N N . THR A 1 83 ? 3.791 -6.995 4.340 1.00 93.69 83 THR A N 1
ATOM 648 C CA . THR A 1 83 ? 4.028 -8.119 5.260 1.00 93.69 83 THR A CA 1
ATOM 649 C C . THR A 1 83 ? 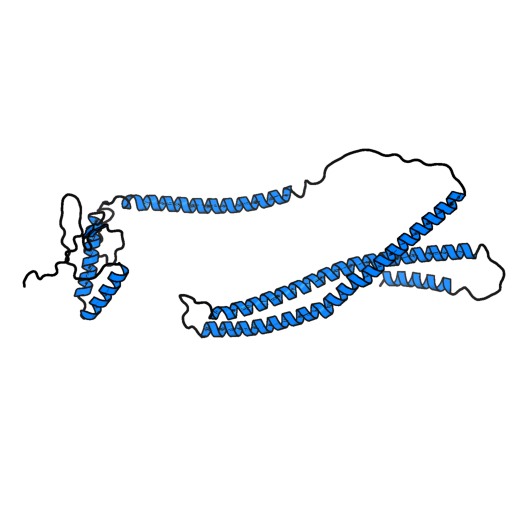4.636 -7.620 6.573 1.00 93.69 83 THR A C 1
ATOM 651 O O . THR A 1 83 ? 4.165 -7.980 7.653 1.00 93.69 83 THR A O 1
ATOM 654 N N . HIS A 1 84 ? 5.616 -6.713 6.501 1.00 97.31 84 HIS A N 1
ATOM 655 C CA . HIS A 1 84 ? 6.203 -6.091 7.688 1.00 97.31 84 HIS A CA 1
ATOM 656 C C . HIS A 1 84 ? 5.176 -5.284 8.496 1.00 97.31 84 HIS A C 1
ATOM 658 O O . HIS A 1 84 ? 5.089 -5.416 9.718 1.00 97.31 84 HIS A O 1
ATOM 664 N N . LEU A 1 85 ? 4.359 -4.471 7.817 1.00 97.88 85 LEU A N 1
ATOM 665 C CA . LEU A 1 85 ? 3.299 -3.688 8.452 1.00 97.88 85 LEU A CA 1
ATOM 666 C C . LEU A 1 85 ? 2.281 -4.594 9.155 1.00 97.88 85 LEU A C 1
ATOM 668 O O . LEU A 1 85 ? 1.854 -4.288 10.266 1.00 97.88 85 LEU A O 1
ATOM 672 N N . THR A 1 86 ? 1.937 -5.725 8.540 1.00 97.31 86 THR A N 1
ATOM 673 C CA . THR A 1 86 ? 1.044 -6.725 9.139 1.00 97.31 86 THR A CA 1
ATOM 674 C C . THR A 1 86 ? 1.635 -7.284 10.433 1.00 97.31 86 THR A C 1
ATOM 676 O O . THR A 1 86 ? 0.975 -7.251 11.470 1.00 97.31 86 THR A O 1
ATOM 679 N N . SER A 1 87 ? 2.903 -7.717 10.404 1.00 97.25 87 SER A N 1
ATOM 680 C CA . SER A 1 87 ? 3.643 -8.148 11.602 1.00 97.25 87 SER A CA 1
ATOM 681 C C . SER A 1 87 ? 3.592 -7.076 12.695 1.00 97.25 87 SER A C 1
ATOM 683 O O . SER A 1 87 ? 3.251 -7.383 13.839 1.00 97.25 87 SER A O 1
ATOM 685 N N . LYS A 1 88 ? 3.849 -5.812 12.340 1.00 96.75 88 LYS A N 1
ATOM 686 C CA . LYS A 1 88 ? 3.823 -4.672 13.264 1.00 96.75 88 LYS A CA 1
ATOM 687 C C . LYS A 1 88 ? 2.447 -4.451 13.902 1.00 96.75 88 LYS A C 1
ATOM 689 O O . LYS A 1 88 ? 2.375 -4.331 15.121 1.00 96.75 88 LYS A O 1
ATOM 694 N N . LEU A 1 89 ? 1.367 -4.429 13.119 1.00 96.56 89 LEU A N 1
ATOM 695 C CA . LEU A 1 89 ? 0.005 -4.229 13.636 1.00 96.56 89 LEU A CA 1
ATOM 696 C C . LEU A 1 89 ? -0.417 -5.343 14.603 1.00 96.56 89 LEU A C 1
ATOM 698 O O . LEU A 1 89 ? -1.070 -5.066 15.607 1.00 96.56 89 LEU A O 1
ATOM 702 N N . LEU A 1 90 ? 0.008 -6.582 14.342 1.00 94.56 90 LEU A N 1
ATOM 703 C CA . LEU A 1 90 ? -0.216 -7.702 15.257 1.00 94.56 90 LEU A CA 1
ATOM 704 C C . LEU A 1 90 ? 0.526 -7.518 16.592 1.00 94.56 90 LEU A C 1
ATOM 706 O O . LEU A 1 90 ? -0.043 -7.825 17.635 1.00 94.56 90 LEU A O 1
ATOM 710 N N . LYS A 1 91 ? 1.750 -6.961 16.590 1.00 93.75 91 LYS A N 1
ATOM 711 C CA . LYS A 1 91 ? 2.482 -6.613 17.833 1.00 93.75 91 LYS A CA 1
ATOM 712 C C . LYS A 1 91 ? 1.803 -5.469 18.587 1.00 93.75 91 LYS A C 1
ATOM 714 O O . LYS A 1 91 ? 1.797 -5.456 19.811 1.00 93.75 91 LYS A O 1
ATOM 719 N N . GLU A 1 92 ? 1.233 -4.505 17.865 1.00 93.69 92 GLU A N 1
ATOM 720 C CA . GLU A 1 92 ? 0.548 -3.359 18.469 1.00 93.69 92 GLU A CA 1
ATOM 721 C C . GLU A 1 92 ? -0.773 -3.731 19.146 1.00 93.69 92 GLU A C 1
ATOM 723 O O . GLU A 1 92 ? -1.220 -2.973 20.007 1.00 93.69 92 GLU A O 1
ATOM 728 N N . TYR A 1 93 ? -1.389 -4.868 18.803 1.00 90.44 93 TYR A N 1
ATOM 729 C CA . TYR A 1 93 ? -2.654 -5.306 19.400 1.00 90.44 93 TYR A CA 1
ATOM 730 C C . TYR A 1 93 ? -2.604 -5.310 20.934 1.00 90.44 93 TYR A C 1
ATOM 732 O O . TYR A 1 93 ? -3.488 -4.743 21.570 1.00 90.44 93 TYR A O 1
ATOM 740 N N . ASP A 1 94 ? -1.527 -5.841 21.516 1.00 83.06 94 ASP A N 1
ATOM 741 C CA . ASP A 1 94 ? -1.345 -5.938 22.972 1.00 83.06 94 ASP A CA 1
ATOM 742 C C . ASP A 1 94 ? -1.232 -4.563 23.659 1.00 83.06 94 ASP A C 1
ATOM 744 O O . ASP A 1 94 ? -1.564 -4.384 24.827 1.00 83.06 94 ASP A O 1
ATOM 748 N N . THR A 1 95 ? -0.822 -3.534 22.912 1.00 85.94 95 THR A N 1
ATOM 749 C CA . THR A 1 95 ? -0.717 -2.161 23.430 1.00 85.94 95 THR A CA 1
ATOM 750 C C . THR A 1 95 ? -2.042 -1.396 23.389 1.00 85.94 95 THR A C 1
ATOM 752 O O . THR A 1 95 ? -2.158 -0.310 23.971 1.00 85.94 95 THR A O 1
ATOM 755 N N . ARG A 1 96 ? -3.058 -1.922 22.692 1.00 83.75 96 ARG A N 1
ATOM 756 C CA . ARG A 1 96 ? -4.359 -1.264 22.553 1.00 83.75 96 ARG A CA 1
ATOM 757 C C . ARG A 1 96 ? -5.219 -1.556 23.777 1.00 83.75 96 ARG A C 1
ATOM 759 O O . ARG A 1 96 ? -5.498 -2.697 24.118 1.00 83.75 96 ARG A O 1
ATOM 766 N N . ARG A 1 97 ? -5.702 -0.493 24.423 1.00 79.06 97 ARG A N 1
ATOM 767 C CA . ARG A 1 97 ? -6.651 -0.615 25.534 1.00 79.06 97 ARG A CA 1
ATOM 768 C C . ARG A 1 97 ? -8.064 -0.800 25.002 1.00 79.06 97 ARG A C 1
ATOM 770 O O . ARG A 1 97 ? -8.712 0.170 24.611 1.00 79.06 97 ARG A O 1
ATOM 777 N N . PHE A 1 98 ? -8.539 -2.038 25.010 1.00 82.56 98 PHE A N 1
ATOM 778 C CA . PHE A 1 98 ? -9.924 -2.354 24.685 1.00 82.56 98 PHE A CA 1
ATOM 779 C C . PHE A 1 98 ? -10.808 -2.230 25.942 1.00 82.56 98 PHE A C 1
ATOM 781 O O . PHE A 1 98 ? -10.488 -2.848 26.953 1.00 82.56 98 PHE A O 1
ATOM 788 N N . PRO A 1 99 ? -11.933 -1.483 25.909 1.00 79.69 99 PRO A N 1
ATOM 789 C CA 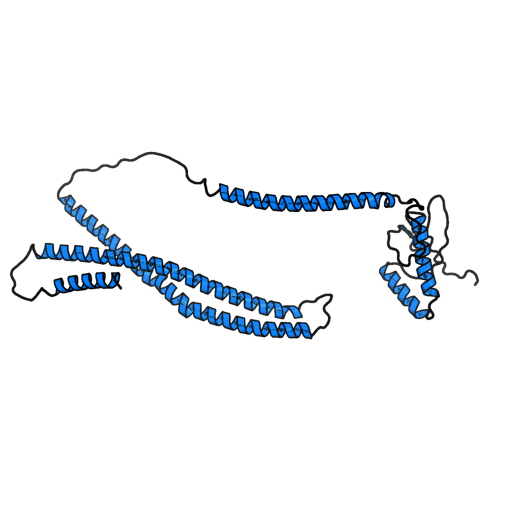. PRO A 1 99 ? -12.840 -1.336 27.061 1.00 79.69 99 PRO A CA 1
ATOM 790 C C . PRO A 1 99 ? -13.462 -2.650 27.554 1.00 79.69 99 PRO A C 1
ATOM 792 O O . PRO A 1 99 ? -13.913 -2.728 28.691 1.00 79.69 99 PRO A O 1
ATOM 795 N N . LEU A 1 100 ? -13.503 -3.656 26.677 1.00 78.12 100 LEU A N 1
ATOM 796 C CA . LEU A 1 100 ? -13.991 -5.012 26.942 1.00 78.12 100 LEU A CA 1
ATOM 797 C C . LEU A 1 100 ? -12.861 -6.049 26.935 1.00 78.12 100 LEU A C 1
ATOM 799 O O . LEU A 1 100 ? -13.139 -7.245 26.949 1.00 78.12 100 LEU A O 1
ATOM 803 N N . GLY A 1 101 ? -11.601 -5.613 26.848 1.00 65.69 101 GLY A N 1
ATOM 804 C CA . GLY A 1 101 ? -10.473 -6.530 26.923 1.00 65.69 101 GLY A CA 1
ATOM 805 C C . GLY A 1 101 ? -10.436 -7.143 28.316 1.00 65.69 101 GLY A C 1
ATOM 806 O O . GLY A 1 101 ? -10.235 -6.423 29.292 1.00 65.69 101 GLY A O 1
ATOM 807 N N . SER A 1 102 ? -10.664 -8.450 28.418 1.00 61.94 102 SER A N 1
ATOM 808 C CA . SER A 1 102 ? -10.200 -9.197 29.585 1.00 61.94 102 SER A CA 1
ATOM 809 C C . SER A 1 102 ? -8.677 -9.312 29.525 1.00 61.94 102 SER A C 1
ATOM 811 O O . SER A 1 102 ? -8.093 -9.118 28.457 1.00 61.94 102 SER A O 1
ATOM 813 N N . ASP A 1 103 ? -8.041 -9.672 30.641 1.00 66.88 103 ASP A N 1
ATOM 814 C CA . ASP A 1 103 ? -6.629 -10.086 30.695 1.00 66.88 103 ASP A CA 1
ATOM 815 C C . ASP A 1 103 ? -6.434 -11.431 29.954 1.00 66.88 103 ASP A C 1
ATOM 817 O O . ASP A 1 103 ? -5.995 -12.430 30.519 1.00 66.88 103 ASP A O 1
ATOM 821 N N . ASP A 1 104 ? -6.865 -11.507 28.693 1.00 64.81 104 ASP A N 1
ATOM 822 C CA . ASP A 1 104 ? -6.814 -12.714 27.880 1.00 64.81 104 ASP A CA 1
ATOM 823 C C . ASP A 1 104 ? -5.409 -12.875 27.293 1.00 64.81 104 ASP A C 1
ATOM 825 O O . ASP A 1 104 ? -5.127 -12.518 26.144 1.00 64.81 104 ASP A O 1
ATOM 829 N N . GLU A 1 105 ? -4.512 -13.423 28.116 1.00 69.56 105 GLU A N 1
ATOM 830 C CA . GLU A 1 105 ? -3.138 -13.763 27.735 1.00 69.56 105 GLU A CA 1
ATOM 831 C C . GLU A 1 105 ? -3.087 -14.684 26.500 1.00 69.56 105 GLU A C 1
ATOM 833 O O . GLU A 1 105 ? -2.098 -14.680 25.759 1.00 69.56 105 GLU A O 1
ATOM 838 N N . VAL A 1 106 ? -4.142 -15.466 26.229 1.00 84.75 106 VAL A N 1
ATOM 839 C CA . VAL A 1 106 ? -4.167 -16.440 25.126 1.00 84.75 106 VAL A CA 1
ATOM 840 C C . VAL A 1 106 ? -4.246 -15.743 23.767 1.00 84.75 106 VAL A C 1
ATOM 842 O O . VAL A 1 106 ? -3.496 -16.103 22.856 1.00 84.75 106 VAL A O 1
ATOM 845 N N . MET A 1 107 ? -5.097 -14.724 23.614 1.00 85.31 107 MET A N 1
ATOM 846 C CA . MET A 1 107 ? -5.206 -13.984 22.350 1.00 85.31 107 MET A CA 1
ATOM 847 C C . MET A 1 107 ? -3.924 -13.196 22.063 1.00 85.31 107 MET A C 1
ATOM 849 O O . MET A 1 107 ? -3.349 -13.333 20.981 1.00 85.31 107 MET A O 1
ATOM 853 N N . SER A 1 108 ? -3.430 -12.429 23.041 1.00 86.94 108 SER A N 1
ATOM 854 C CA . SER A 1 108 ? -2.193 -11.655 22.881 1.00 86.94 108 SER A CA 1
ATOM 855 C C . SER A 1 108 ? -0.992 -12.553 22.567 1.00 86.94 108 SER A C 1
ATOM 857 O O . SER A 1 108 ? -0.243 -12.270 21.629 1.00 86.94 108 SER A O 1
ATOM 859 N N . SER A 1 109 ? -0.829 -13.680 23.272 1.00 89.12 109 SER A N 1
ATOM 860 C CA . SER A 1 109 ? 0.267 -14.623 22.998 1.00 89.12 109 SER A CA 1
ATOM 861 C C . SER A 1 109 ? 0.154 -15.289 21.622 1.00 89.12 109 SER A C 1
ATOM 863 O O . SER A 1 109 ? 1.166 -15.444 20.936 1.00 89.12 109 SER A O 1
ATOM 865 N N . THR A 1 110 ? -1.060 -15.618 21.171 1.00 91.31 110 THR A N 1
ATOM 866 C CA . THR A 1 110 ? -1.300 -16.194 19.839 1.00 91.31 110 THR A CA 1
ATOM 867 C C . THR A 1 110 ? -0.973 -15.193 18.727 1.00 91.31 110 THR A C 1
ATOM 869 O O . THR A 1 110 ? -0.254 -15.527 17.782 1.00 91.31 110 THR A O 1
ATOM 872 N N . LEU A 1 111 ? -1.434 -13.942 18.841 1.00 92.69 111 LEU A N 1
ATOM 873 C CA . LEU A 1 111 ? -1.134 -12.893 17.858 1.00 92.69 111 LEU A CA 1
ATOM 874 C C . LEU A 1 111 ? 0.362 -12.560 17.813 1.00 92.69 111 LEU A C 1
ATOM 876 O O . LEU A 1 111 ? 0.904 -12.318 16.732 1.00 92.69 111 LEU A O 1
ATOM 880 N N . LEU A 1 112 ? 1.055 -12.626 18.953 1.00 90.81 112 LEU A N 1
ATOM 881 C CA . LEU A 1 112 ? 2.505 -12.450 19.011 1.00 90.81 112 LEU A CA 1
ATOM 882 C C . LEU A 1 112 ? 3.257 -13.580 18.284 1.00 90.81 112 LEU A C 1
ATOM 884 O O . LEU A 1 112 ? 4.235 -13.316 17.581 1.00 90.81 112 LEU A O 1
ATOM 888 N N . GLN A 1 113 ? 2.787 -14.829 18.391 1.00 91.19 113 GLN A N 1
ATOM 889 C CA . GLN A 1 113 ? 3.346 -15.955 17.632 1.00 91.19 113 GLN A CA 1
ATOM 890 C C . GLN A 1 113 ? 3.137 -15.787 16.122 1.00 91.19 113 GLN A C 1
ATOM 892 O O . GLN A 1 113 ? 4.090 -15.949 15.358 1.00 91.19 113 GLN A O 1
ATOM 897 N N . PHE A 1 114 ? 1.931 -15.402 15.685 1.00 91.19 114 PHE A N 1
ATOM 898 C CA . PHE A 1 114 ? 1.666 -15.096 14.274 1.00 91.19 114 PHE A CA 1
ATOM 899 C C . PHE A 1 114 ? 2.549 -13.966 13.759 1.00 91.19 114 PHE A C 1
ATOM 901 O O . PHE A 1 114 ? 3.144 -14.079 12.688 1.00 91.19 114 PHE A O 1
ATOM 908 N N . SER A 1 115 ? 2.671 -12.896 14.544 1.00 95.50 115 SER A N 1
ATOM 909 C CA . SER A 1 115 ? 3.526 -11.767 14.213 1.00 95.50 115 SER A CA 1
ATOM 910 C C . SER A 1 115 ? 4.967 -12.206 13.963 1.00 95.50 115 SER A C 1
ATOM 912 O O . SER A 1 115 ? 5.543 -11.821 12.951 1.00 95.50 115 SER A O 1
ATOM 914 N N . LYS A 1 116 ? 5.527 -13.077 14.815 1.00 90.44 116 LYS A N 1
ATOM 915 C CA . LYS A 1 116 ? 6.890 -13.599 14.648 1.00 90.44 116 LYS A CA 1
ATOM 916 C C . LYS A 1 116 ? 7.083 -14.319 13.309 1.00 90.44 116 LYS A C 1
ATOM 918 O O . LYS A 1 116 ? 8.046 -14.030 12.606 1.00 90.44 116 LYS A O 1
ATOM 923 N N . VAL A 1 117 ? 6.162 -15.211 12.937 1.00 93.19 117 VAL A N 1
ATOM 924 C CA . VAL A 1 117 ? 6.231 -15.944 11.657 1.00 93.19 117 VAL A CA 1
ATOM 925 C C . VAL A 1 117 ? 6.127 -14.987 10.465 1.00 93.19 117 VAL A C 1
ATOM 927 O O . VAL A 1 117 ? 6.861 -15.120 9.487 1.00 93.19 117 VAL A O 1
ATOM 930 N N . ILE A 1 118 ? 5.244 -13.990 10.549 1.00 90.94 118 ILE A N 1
ATOM 931 C CA . ILE A 1 118 ? 5.079 -12.976 9.498 1.00 90.94 118 ILE A CA 1
ATOM 932 C C . ILE A 1 118 ? 6.324 -12.076 9.396 1.00 90.94 118 ILE A C 1
ATOM 934 O O . ILE A 1 118 ? 6.700 -11.676 8.297 1.00 90.94 118 ILE A O 1
ATOM 938 N N . ASP A 1 119 ? 7.006 -11.792 10.507 1.00 90.88 119 ASP A N 1
ATOM 939 C CA . ASP A 1 119 ? 8.265 -11.032 10.535 1.00 90.88 119 ASP A CA 1
ATOM 940 C C . ASP A 1 119 ? 9.418 -11.790 9.856 1.00 90.88 119 ASP A C 1
ATOM 942 O O . ASP A 1 119 ? 10.202 -11.212 9.096 1.00 90.88 119 ASP A O 1
ATOM 946 N N . GLU A 1 120 ? 9.502 -13.103 10.085 1.00 90.56 120 GLU A N 1
ATOM 947 C CA . GLU A 1 120 ? 10.454 -13.985 9.403 1.00 90.56 120 GLU A CA 1
ATOM 948 C C . GLU A 1 120 ? 10.170 -14.023 7.891 1.00 90.56 120 GLU A C 1
ATOM 950 O O . GLU A 1 120 ? 11.086 -13.850 7.083 1.00 90.56 120 GLU A O 1
ATOM 955 N N . LEU A 1 121 ? 8.897 -14.134 7.493 1.00 85.94 121 LEU A N 1
ATOM 956 C CA . LEU A 1 121 ? 8.487 -14.067 6.087 1.00 85.94 121 LEU A CA 1
ATOM 957 C C . LEU A 1 121 ? 8.814 -12.705 5.451 1.00 85.94 121 LEU A C 1
ATOM 959 O O . LEU A 1 121 ? 9.326 -12.647 4.332 1.00 85.94 121 LEU A O 1
ATOM 963 N N . SER A 1 122 ? 8.573 -11.604 6.166 1.00 90.81 122 SER A N 1
ATOM 964 C CA . SER A 1 122 ? 8.957 -10.257 5.728 1.00 90.81 122 SER A CA 1
ATOM 965 C C . SER A 1 122 ? 10.468 -10.152 5.496 1.00 90.81 122 SER A C 1
ATOM 967 O O . SER A 1 122 ? 10.899 -9.602 4.481 1.00 90.81 122 SER A O 1
ATOM 969 N N . SER A 1 123 ? 11.278 -10.766 6.362 1.00 91.00 123 SER A N 1
ATOM 970 C CA . SER A 1 123 ? 12.733 -10.829 6.186 1.00 91.00 123 SER A CA 1
ATOM 971 C C . SER A 1 123 ? 13.123 -11.581 4.906 1.00 91.00 123 SER A C 1
ATOM 973 O O . SER A 1 123 ? 13.997 -11.122 4.169 1.00 91.00 123 SER A O 1
ATOM 975 N N . CYS A 1 124 ? 12.443 -12.687 4.577 1.00 92.06 124 CYS A N 1
ATOM 976 C CA . CYS A 1 124 ? 12.634 -13.380 3.299 1.00 92.06 124 CYS A CA 1
ATOM 977 C C . CYS A 1 124 ? 12.292 -12.483 2.099 1.00 92.06 124 CYS A C 1
ATOM 979 O O . CYS A 1 124 ? 13.059 -12.438 1.134 1.00 92.06 124 CYS A O 1
ATOM 981 N N . HIS A 1 125 ? 11.177 -11.744 2.158 1.00 87.31 125 HIS A N 1
ATOM 982 C CA . HIS A 1 125 ? 10.801 -10.817 1.089 1.00 87.31 125 HIS A CA 1
ATOM 983 C C . HIS A 1 125 ? 11.830 -9.700 0.903 1.00 87.31 125 HIS A C 1
ATOM 985 O O . HIS A 1 125 ? 12.173 -9.395 -0.238 1.00 87.31 125 HIS A O 1
ATOM 991 N N . ALA A 1 126 ? 12.366 -9.146 1.994 1.00 91.56 126 ALA A N 1
ATOM 992 C CA . ALA A 1 126 ? 13.402 -8.118 1.957 1.00 91.56 126 ALA A CA 1
ATOM 993 C C . ALA A 1 126 ? 14.715 -8.626 1.336 1.00 91.56 126 ALA A C 1
ATOM 995 O O . ALA A 1 126 ? 15.304 -7.941 0.502 1.00 91.56 126 ALA A O 1
ATOM 996 N N . VAL A 1 127 ? 15.151 -9.844 1.677 1.00 95.12 127 VAL A N 1
ATOM 997 C CA . VAL A 1 127 ? 16.333 -10.462 1.049 1.00 95.12 127 VAL A CA 1
ATOM 998 C C . VAL A 1 127 ? 16.111 -10.669 -0.450 1.00 95.12 127 VAL A C 1
ATOM 1000 O O . VAL A 1 127 ? 16.990 -10.343 -1.249 1.00 95.12 127 VAL A O 1
ATOM 1003 N N . LEU A 1 128 ? 14.937 -11.172 -0.845 1.00 91.12 128 LEU A N 1
ATOM 1004 C CA . LEU A 1 128 ? 14.605 -11.361 -2.257 1.00 91.12 128 LEU A CA 1
ATOM 1005 C C . LEU A 1 128 ? 14.544 -10.024 -3.009 1.00 91.12 128 LEU A C 1
ATOM 1007 O O . LEU A 1 128 ? 15.052 -9.946 -4.122 1.00 91.12 128 LEU A O 1
ATOM 1011 N N . SER A 1 129 ? 13.995 -8.966 -2.405 1.00 94.75 129 SER A N 1
ATOM 1012 C CA . SER A 1 129 ? 14.023 -7.612 -2.972 1.00 94.75 129 SER A CA 1
ATOM 1013 C C . SER A 1 129 ? 15.447 -7.168 -3.293 1.00 94.75 129 SER A C 1
ATOM 1015 O O . SER A 1 129 ? 15.722 -6.781 -4.426 1.00 94.75 129 SER A O 1
ATOM 1017 N N . THR A 1 130 ? 16.375 -7.291 -2.342 1.00 94.56 130 THR A N 1
ATOM 1018 C CA . THR A 1 130 ? 17.785 -6.941 -2.569 1.00 94.56 130 THR A CA 1
ATOM 1019 C C . THR A 1 130 ? 18.394 -7.771 -3.701 1.00 94.56 130 THR A C 1
ATOM 1021 O O . THR A 1 130 ? 19.035 -7.226 -4.594 1.00 94.56 130 THR A O 1
ATOM 1024 N N . GLN A 1 131 ? 18.129 -9.080 -3.740 1.00 92.94 131 GLN A N 1
ATOM 1025 C CA . GLN A 1 131 ? 18.621 -9.934 -4.826 1.00 92.94 131 GLN A CA 1
ATOM 1026 C C . GLN A 1 131 ? 18.033 -9.558 -6.191 1.00 92.94 131 GLN A C 1
ATOM 1028 O O . GLN A 1 131 ? 18.751 -9.575 -7.187 1.00 92.94 131 GLN A O 1
ATOM 1033 N N . LEU A 1 132 ? 16.749 -9.196 -6.264 1.00 95.38 132 LEU A N 1
ATOM 1034 C CA . LEU A 1 132 ? 16.138 -8.707 -7.500 1.00 95.38 132 LEU A CA 1
ATOM 1035 C C . LEU A 1 132 ? 16.750 -7.372 -7.936 1.00 95.38 132 LEU A C 1
ATOM 1037 O O . LEU A 1 132 ? 16.957 -7.175 -9.132 1.00 95.38 132 LEU A O 1
ATOM 1041 N N . ALA A 1 133 ? 17.079 -6.479 -7.000 1.00 97.25 133 ALA A N 1
ATOM 1042 C CA . ALA A 1 133 ? 17.770 -5.234 -7.317 1.00 97.25 133 ALA A CA 1
ATOM 1043 C C . ALA A 1 133 ? 19.136 -5.513 -7.969 1.00 97.25 133 ALA A C 1
ATOM 1045 O O . ALA A 1 133 ? 19.405 -5.037 -9.073 1.00 97.25 133 ALA A O 1
ATOM 1046 N N . ASP A 1 134 ? 19.954 -6.348 -7.330 1.00 96.19 134 ASP A N 1
ATOM 1047 C CA . ASP A 1 134 ? 21.350 -6.561 -7.721 1.00 96.19 134 ASP A CA 1
ATOM 1048 C C . ASP A 1 134 ? 21.507 -7.503 -8.922 1.00 96.19 134 ASP A C 1
ATOM 1050 O O . ASP A 1 134 ? 22.330 -7.268 -9.807 1.00 96.19 134 ASP A O 1
ATOM 1054 N N . ALA A 1 135 ? 20.725 -8.583 -8.975 1.00 95.56 135 ALA A N 1
ATOM 1055 C CA . ALA A 1 135 ? 20.902 -9.641 -9.969 1.00 95.56 135 ALA A CA 1
ATOM 1056 C C . ALA A 1 135 ? 19.980 -9.500 -11.187 1.00 95.56 135 ALA A C 1
ATOM 1058 O O . ALA A 1 135 ? 20.324 -9.988 -12.264 1.00 95.56 135 ALA A O 1
ATOM 1059 N N . MET A 1 136 ? 18.820 -8.850 -11.043 1.00 96.94 136 MET A N 1
ATOM 1060 C CA . MET A 1 136 ? 17.857 -8.678 -12.138 1.00 96.94 136 MET A CA 1
ATOM 1061 C C . MET A 1 136 ? 17.821 -7.234 -12.637 1.00 96.94 136 MET A C 1
ATOM 1063 O O . MET A 1 136 ? 18.056 -7.001 -13.821 1.00 96.94 136 MET A O 1
ATOM 1067 N N . MET A 1 137 ? 17.546 -6.268 -11.757 1.00 98.06 137 MET A N 1
ATOM 1068 C CA . MET A 1 137 ? 17.313 -4.875 -12.146 1.00 98.06 137 MET A CA 1
ATOM 1069 C C . MET A 1 137 ? 18.591 -4.149 -12.548 1.00 98.06 137 MET A C 1
ATOM 1071 O O . MET A 1 137 ? 18.583 -3.413 -13.538 1.00 98.06 137 MET A O 1
ATOM 1075 N N . PHE A 1 138 ? 19.690 -4.356 -11.826 1.00 97.75 138 PHE A N 1
ATOM 1076 C CA . PHE A 1 138 ? 20.952 -3.686 -12.112 1.00 97.75 138 PHE A CA 1
ATOM 1077 C C . PHE A 1 138 ? 21.491 -4.015 -13.520 1.00 97.75 138 PHE A C 1
ATOM 1079 O O . PHE A 1 138 ? 21.715 -3.069 -14.280 1.00 97.75 138 PHE A O 1
ATOM 1086 N N . PRO A 1 139 ? 21.608 -5.290 -13.956 1.00 98.00 139 PRO A N 1
ATOM 1087 C CA . PRO A 1 139 ? 22.123 -5.604 -15.292 1.00 98.00 139 PRO A CA 1
ATOM 1088 C C . PRO A 1 139 ? 21.251 -5.066 -16.434 1.00 98.00 139 PRO A C 1
ATOM 1090 O O . PRO A 1 139 ? 21.774 -4.503 -17.396 1.00 98.00 139 PRO A O 1
ATOM 1093 N N . ILE A 1 140 ? 19.921 -5.198 -16.337 1.00 97.00 140 ILE A N 1
ATOM 1094 C CA . ILE A 1 140 ? 19.010 -4.739 -17.400 1.00 97.00 140 ILE A CA 1
ATOM 1095 C C . ILE A 1 140 ? 18.941 -3.207 -17.473 1.00 97.00 140 ILE A C 1
ATOM 1097 O O . ILE A 1 140 ? 18.869 -2.642 -18.566 1.00 97.00 140 ILE A O 1
ATOM 1101 N N . THR A 1 141 ? 19.021 -2.523 -16.328 1.00 97.75 141 THR A N 1
ATOM 1102 C CA . THR A 1 141 ? 19.088 -1.055 -16.271 1.00 97.75 141 THR A CA 1
ATOM 1103 C C . THR A 1 141 ? 20.415 -0.561 -16.834 1.00 97.75 141 THR A C 1
ATOM 1105 O O . THR A 1 141 ? 20.420 0.336 -17.673 1.00 97.75 141 THR A O 1
ATOM 1108 N N . GLN A 1 142 ? 21.532 -1.202 -16.473 1.00 97.75 142 GLN A N 1
ATOM 1109 C CA . GLN A 1 142 ? 22.844 -0.919 -17.052 1.00 97.75 142 GLN A CA 1
ATOM 1110 C C . GLN A 1 142 ? 22.832 -1.054 -18.580 1.00 97.75 142 GLN A C 1
ATOM 1112 O O . GLN A 1 142 ? 23.252 -0.120 -19.261 1.00 97.75 142 GLN A O 1
ATOM 1117 N N . PHE A 1 143 ? 22.326 -2.167 -19.115 1.00 97.06 143 PHE A N 1
ATOM 1118 C CA . PHE A 1 143 ? 22.264 -2.388 -20.560 1.00 97.06 143 PHE A CA 1
ATOM 1119 C C . PHE A 1 143 ? 21.462 -1.290 -21.275 1.00 97.06 143 PHE A C 1
ATOM 1121 O O . PHE A 1 143 ? 21.872 -0.762 -22.309 1.00 97.06 143 PHE A O 1
ATOM 1128 N N . LYS A 1 144 ? 20.321 -0.905 -20.698 1.00 93.19 144 LYS A N 1
ATOM 1129 C CA . LYS A 1 144 ? 19.435 0.118 -21.258 1.00 93.19 144 LYS A CA 1
ATOM 1130 C C . LYS A 1 144 ? 20.030 1.526 -21.196 1.00 93.19 144 LYS A C 1
ATOM 1132 O O . LYS A 1 144 ? 19.976 2.256 -22.182 1.00 93.19 144 LYS A O 1
ATOM 1137 N N . GLU A 1 145 ? 20.551 1.932 -20.044 1.00 94.25 145 GLU A N 1
ATOM 1138 C CA . GLU A 1 145 ? 20.953 3.324 -19.803 1.00 94.25 145 GLU A CA 1
ATOM 1139 C C . GLU A 1 145 ? 22.372 3.643 -20.269 1.00 94.25 145 GLU A C 1
ATOM 1141 O O . GLU A 1 145 ? 22.683 4.810 -20.517 1.00 94.25 145 GLU A O 1
ATOM 1146 N N . ARG A 1 146 ? 23.220 2.621 -20.405 1.00 94.25 146 ARG A N 1
ATOM 1147 C CA . ARG A 1 146 ? 24.614 2.759 -20.827 1.00 94.25 146 ARG A CA 1
ATOM 1148 C C . ARG A 1 146 ? 24.808 2.230 -22.235 1.00 94.25 146 ARG A C 1
ATOM 1150 O O . ARG A 1 146 ? 25.026 3.023 -23.141 1.00 94.25 146 ARG A O 1
ATOM 1157 N N . ASP A 1 147 ? 24.655 0.924 -22.423 1.00 94.75 147 ASP A N 1
ATOM 1158 C CA . ASP A 1 147 ? 25.100 0.255 -23.648 1.00 94.75 147 ASP A CA 1
ATOM 1159 C C . ASP A 1 147 ? 24.224 0.658 -24.846 1.00 94.75 147 ASP A C 1
ATOM 1161 O O . ASP A 1 147 ? 24.724 1.094 -25.883 1.00 94.75 147 ASP A O 1
ATOM 1165 N N . LEU A 1 148 ? 22.894 0.617 -24.695 1.00 93.31 148 LEU A N 1
ATOM 1166 C CA . LEU A 1 148 ? 21.981 1.082 -25.748 1.00 93.31 148 LEU A CA 1
ATOM 1167 C C . LEU A 1 148 ? 22.104 2.588 -25.998 1.00 93.31 148 LEU A C 1
ATOM 1169 O O . LEU A 1 148 ? 22.033 3.036 -27.143 1.00 93.31 148 LEU A O 1
ATOM 1173 N N . LYS A 1 149 ? 22.300 3.377 -24.940 1.00 92.19 149 LYS A N 1
ATOM 1174 C CA . LYS A 1 149 ? 22.455 4.831 -25.051 1.00 92.19 149 LYS A CA 1
ATOM 1175 C C . LYS A 1 149 ? 23.747 5.218 -25.772 1.00 92.19 149 LYS A C 1
ATOM 1177 O O . LYS A 1 149 ? 23.751 6.182 -26.538 1.00 92.19 149 LYS A O 1
ATOM 1182 N N . GLU A 1 150 ? 24.819 4.459 -25.575 1.00 95.19 150 GLU A N 1
ATOM 1183 C CA . GLU A 1 150 ? 26.081 4.623 -26.293 1.00 95.19 150 GLU A CA 1
ATOM 1184 C C . GLU A 1 150 ? 25.906 4.337 -27.789 1.00 95.19 150 GLU A C 1
ATOM 1186 O O . GLU A 1 150 ? 26.283 5.170 -28.613 1.00 95.19 150 GLU A O 1
ATOM 1191 N N . ILE A 1 151 ? 25.242 3.231 -28.150 1.00 91.00 151 ILE A N 1
ATOM 1192 C CA . ILE A 1 151 ? 24.952 2.889 -29.554 1.00 91.00 151 ILE A CA 1
ATOM 1193 C C . ILE A 1 151 ? 24.137 3.997 -30.236 1.00 91.00 151 ILE A C 1
ATOM 1195 O O . ILE A 1 151 ? 24.452 4.393 -31.360 1.00 91.00 151 ILE A O 1
ATOM 1199 N N . LEU A 1 152 ? 23.110 4.527 -29.563 1.00 87.38 152 LEU A N 1
ATOM 1200 C CA . LEU A 1 152 ? 22.284 5.612 -30.105 1.00 87.38 152 LEU A CA 1
ATOM 1201 C C . LEU A 1 152 ? 23.080 6.913 -30.274 1.00 87.38 152 LEU A C 1
ATOM 1203 O O . LEU A 1 152 ? 22.999 7.540 -31.327 1.00 87.38 152 LEU A O 1
ATOM 1207 N N . THR A 1 153 ? 23.909 7.273 -29.291 1.00 91.75 153 THR A N 1
ATOM 1208 C CA . THR A 1 153 ? 24.801 8.440 -29.388 1.00 91.75 153 THR A CA 1
ATOM 1209 C C . THR A 1 153 ? 25.760 8.306 -30.574 1.00 91.75 153 THR A C 1
ATOM 1211 O O . THR A 1 153 ? 25.910 9.234 -31.368 1.00 91.75 153 THR A O 1
ATOM 1214 N N . LEU A 1 154 ? 26.395 7.141 -30.738 1.00 91.88 154 LEU A N 1
ATOM 1215 C CA . LEU A 1 154 ? 27.318 6.889 -31.847 1.00 91.88 154 LEU A CA 1
ATOM 1216 C C . LEU A 1 154 ? 26.611 6.943 -33.205 1.00 91.88 154 LEU A C 1
ATOM 1218 O O . LEU A 1 154 ? 27.161 7.504 -34.155 1.00 91.88 154 LEU A O 1
ATOM 1222 N N . LYS A 1 155 ? 25.381 6.420 -33.290 1.00 88.31 155 LYS A N 1
ATOM 1223 C CA . LYS A 1 155 ? 24.536 6.535 -34.484 1.00 88.31 155 LYS A CA 1
ATOM 1224 C C . LYS A 1 155 ? 24.275 7.999 -34.844 1.00 88.31 155 LYS A C 1
ATOM 1226 O O . LYS A 1 155 ? 24.449 8.381 -36.000 1.00 88.31 155 LYS A O 1
ATOM 1231 N N . GLU A 1 156 ? 23.892 8.827 -33.875 1.00 92.06 156 GLU A N 1
ATOM 1232 C CA . GLU A 1 156 ? 23.642 10.257 -34.099 1.00 92.06 156 GLU A CA 1
ATOM 1233 C C . GLU A 1 156 ? 24.904 10.992 -34.572 1.00 92.06 156 GLU A C 1
ATOM 1235 O O . GLU A 1 156 ? 24.862 11.716 -35.569 1.00 92.06 156 GLU A O 1
ATOM 1240 N N . VAL A 1 157 ? 26.048 10.755 -33.922 1.00 94.00 157 VAL A N 1
ATOM 1241 C CA . VAL A 1 157 ? 27.341 11.352 -34.304 1.00 94.00 157 VAL A CA 1
ATOM 1242 C C . VAL A 1 157 ? 27.746 10.954 -35.727 1.00 94.00 157 VAL A C 1
ATOM 1244 O O . VAL A 1 157 ? 28.193 11.801 -36.512 1.00 94.00 157 VAL A O 1
ATOM 1247 N N . PHE A 1 158 ? 27.569 9.681 -36.091 1.00 87.12 158 PHE A N 1
ATOM 1248 C CA . PHE A 1 158 ? 27.830 9.205 -37.448 1.00 87.12 158 PHE A CA 1
ATOM 1249 C C . PHE A 1 158 ? 26.898 9.869 -38.467 1.00 87.12 158 PHE A C 1
ATOM 1251 O O . PHE A 1 158 ? 27.360 10.315 -39.519 1.00 87.12 158 PHE A O 1
ATOM 1258 N N . GLN A 1 159 ? 25.606 9.994 -38.150 1.00 90.25 159 GLN A N 1
ATOM 1259 C CA . GLN A 1 159 ? 24.630 10.616 -39.042 1.00 90.25 159 GLN A CA 1
ATOM 1260 C C . GLN A 1 159 ? 24.944 12.096 -39.292 1.00 90.25 159 GLN A C 1
ATOM 1262 O O . GLN A 1 159 ? 24.890 12.539 -40.439 1.00 90.25 159 GLN A O 1
ATOM 1267 N N . ILE A 1 160 ? 25.319 12.850 -38.252 1.00 91.44 160 ILE A N 1
ATOM 1268 C CA . ILE A 1 160 ? 25.768 14.246 -38.383 1.00 91.44 160 ILE A CA 1
ATOM 1269 C C . ILE A 1 160 ? 26.987 14.317 -39.307 1.00 91.44 160 ILE A C 1
ATOM 1271 O O . ILE A 1 160 ? 26.969 15.051 -40.293 1.00 91.44 160 ILE A O 1
ATOM 1275 N N . SER A 1 161 ? 28.001 13.487 -39.050 1.00 87.31 161 SER A N 1
ATOM 1276 C CA . SER A 1 161 ? 29.228 13.450 -39.857 1.00 87.31 161 SER A CA 1
ATOM 1277 C C . SER A 1 161 ? 28.948 13.095 -41.323 1.00 87.31 161 SER A C 1
ATOM 1279 O O . SER A 1 161 ? 29.558 13.655 -42.235 1.00 87.31 161 SER A O 1
ATOM 1281 N N . SER A 1 162 ? 28.002 12.183 -41.568 1.00 84.75 162 SER A N 1
ATOM 1282 C CA . SER A 1 162 ? 27.564 11.826 -42.916 1.00 84.75 162 SER A CA 1
ATOM 1283 C C . SER A 1 162 ? 26.856 12.987 -43.611 1.00 84.75 162 SER A C 1
ATOM 1285 O O . SER A 1 162 ? 27.156 13.279 -44.766 1.00 84.75 162 SER A O 1
ATOM 1287 N N . ASN A 1 163 ? 25.943 13.666 -42.916 1.00 89.50 163 ASN A N 1
ATOM 1288 C CA . ASN A 1 163 ? 25.225 14.812 -43.465 1.00 89.50 163 ASN A CA 1
ATOM 1289 C C . ASN A 1 163 ? 26.191 15.960 -43.800 1.00 89.50 163 ASN A C 1
ATOM 1291 O O . ASN A 1 163 ? 26.077 16.573 -44.861 1.00 89.50 163 ASN A O 1
ATOM 12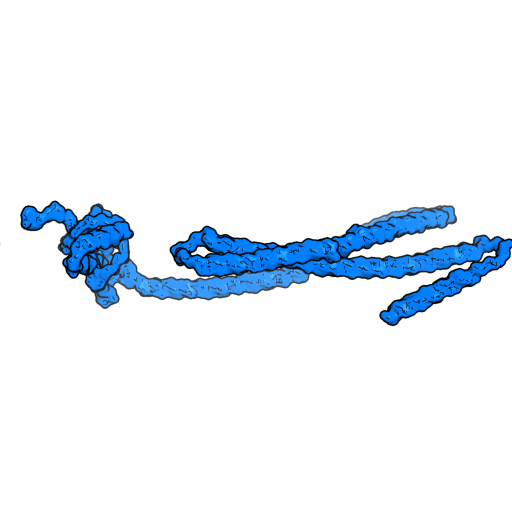95 N N . ASP A 1 164 ? 27.175 16.222 -42.938 1.00 90.44 164 ASP A N 1
ATOM 1296 C CA . ASP A 1 164 ? 28.213 17.229 -43.175 1.00 90.44 164 ASP A CA 1
ATOM 1297 C C . ASP A 1 164 ? 29.072 16.884 -44.397 1.00 90.44 164 ASP A C 1
ATOM 1299 O O . ASP A 1 164 ? 29.366 17.758 -45.221 1.00 90.44 164 ASP A O 1
ATOM 1303 N N . HIS A 1 165 ? 29.425 15.605 -44.562 1.00 84.75 165 HIS A N 1
ATOM 1304 C CA . HIS A 1 165 ? 30.119 15.120 -45.751 1.00 84.75 165 HIS A CA 1
ATOM 1305 C C . HIS A 1 165 ? 29.287 15.331 -47.025 1.00 84.75 165 HIS A C 1
ATOM 1307 O O . HIS A 1 165 ? 29.799 15.874 -48.008 1.00 84.75 165 HIS A O 1
ATOM 1313 N N . ASP A 1 166 ? 27.994 14.995 -46.998 1.00 87.56 166 ASP A N 1
ATOM 1314 C CA . ASP A 1 166 ? 27.083 15.194 -48.129 1.00 87.56 166 ASP A CA 1
ATOM 1315 C C . ASP A 1 166 ? 26.922 16.684 -48.467 1.00 87.56 166 ASP A C 1
ATOM 1317 O O . ASP A 1 166 ? 26.927 17.074 -49.638 1.00 87.56 166 ASP A O 1
ATOM 1321 N N . VAL A 1 167 ? 26.832 17.559 -47.461 1.00 88.62 167 VAL A N 1
ATOM 1322 C CA . VAL A 1 167 ? 26.807 19.016 -47.653 1.00 88.62 167 VAL A CA 1
ATOM 1323 C C . VAL A 1 167 ? 28.114 19.508 -48.277 1.00 88.62 167 VAL A C 1
ATOM 1325 O O . VAL A 1 167 ? 28.072 20.331 -49.197 1.00 88.62 167 VAL A O 1
ATOM 1328 N N . ALA A 1 168 ? 29.268 19.012 -47.827 1.00 83.62 168 ALA A N 1
ATOM 1329 C CA . ALA A 1 168 ? 30.569 19.363 -48.391 1.00 83.62 168 ALA A CA 1
ATOM 1330 C C . ALA A 1 168 ? 30.694 18.917 -49.858 1.00 83.62 168 ALA A C 1
ATOM 1332 O O . ALA A 1 168 ? 31.082 19.728 -50.704 1.00 83.62 168 ALA A O 1
ATOM 1333 N N . ILE A 1 169 ? 30.280 17.688 -50.190 1.00 80.94 169 ILE A N 1
ATOM 1334 C CA . ILE A 1 169 ? 30.237 17.183 -51.571 1.00 80.94 169 ILE A CA 1
ATOM 1335 C C . ILE A 1 169 ? 29.281 18.007 -52.432 1.00 80.94 169 ILE A C 1
ATOM 1337 O O . ILE A 1 169 ? 29.623 18.370 -53.557 1.00 80.94 169 ILE A O 1
ATOM 1341 N N . ASN A 1 170 ? 28.097 18.351 -51.927 1.00 82.19 170 ASN A N 1
ATOM 1342 C CA . ASN A 1 170 ? 27.135 19.169 -52.661 1.00 82.19 170 ASN A CA 1
ATOM 1343 C C . ASN A 1 170 ? 27.661 20.587 -52.908 1.00 82.19 170 ASN A C 1
ATOM 1345 O O . ASN A 1 170 ? 27.491 21.129 -53.999 1.00 82.19 170 ASN A O 1
ATOM 1349 N N . ARG A 1 171 ? 28.335 21.195 -51.925 1.00 82.62 171 ARG A N 1
ATOM 1350 C CA . ARG A 1 171 ? 29.016 22.489 -52.095 1.00 82.62 171 ARG A CA 1
ATOM 1351 C C . ARG A 1 171 ? 30.135 22.392 -53.129 1.00 82.62 171 ARG A C 1
ATOM 1353 O O . ARG A 1 171 ? 30.199 23.247 -54.006 1.00 82.62 171 ARG A O 1
ATOM 1360 N N . TYR A 1 172 ? 30.946 21.336 -53.076 1.00 74.06 172 TYR A N 1
ATOM 1361 C CA . TYR A 1 172 ? 31.993 21.070 -54.063 1.00 74.06 172 TYR A CA 1
ATOM 1362 C C . TYR A 1 172 ? 31.413 20.879 -55.473 1.00 74.06 172 TYR A C 1
ATOM 1364 O O . TYR A 1 172 ? 31.882 21.485 -56.430 1.00 74.06 172 TYR A O 1
ATOM 1372 N N . SER A 1 173 ? 30.315 20.135 -55.596 1.00 71.00 173 SER A N 1
ATOM 1373 C CA . SER A 1 173 ? 29.611 19.898 -56.865 1.00 71.00 173 SER A CA 1
ATOM 1374 C C . SER A 1 173 ? 28.979 21.179 -57.428 1.00 71.00 173 SER A C 1
ATOM 1376 O O . SER A 1 173 ? 28.940 21.387 -58.640 1.00 71.00 173 SER A O 1
ATOM 1378 N N . ARG A 1 174 ? 28.534 22.091 -56.555 1.00 67.62 174 ARG A N 1
ATOM 1379 C CA . ARG A 1 174 ? 27.988 23.410 -56.924 1.00 67.62 174 ARG A CA 1
ATOM 1380 C C . ARG A 1 174 ? 29.055 24.436 -57.317 1.00 67.62 174 ARG A C 1
ATOM 1382 O O . ARG A 1 174 ? 28.700 25.423 -57.957 1.00 67.62 174 ARG A O 1
ATOM 1389 N N . LEU A 1 175 ? 30.344 24.199 -57.043 1.00 55.56 175 LEU A N 1
ATOM 1390 C CA . LEU A 1 175 ? 31.432 25.006 -57.624 1.00 55.56 175 LEU A CA 1
ATOM 1391 C C . LEU A 1 175 ? 31.475 24.896 -59.162 1.00 55.56 175 LEU A C 1
ATOM 1393 O O . LEU A 1 175 ? 32.075 25.747 -59.810 1.00 55.56 175 LEU A O 1
ATOM 1397 N N . SER A 1 176 ? 30.794 23.906 -59.759 1.00 48.72 176 SER A N 1
ATOM 1398 C CA . SER A 1 176 ? 30.688 23.747 -61.214 1.00 48.72 176 SER A CA 1
ATOM 1399 C C . SER A 1 176 ? 29.564 24.566 -61.873 1.00 48.72 176 SER A C 1
ATOM 1401 O O . SER A 1 176 ? 29.647 24.809 -63.074 1.00 48.72 176 SER A O 1
ATOM 1403 N N . LYS A 1 177 ? 28.536 25.048 -61.156 1.00 45.84 177 LYS A N 1
ATOM 1404 C CA . LYS A 1 177 ? 27.461 25.878 -61.746 1.00 45.84 177 LYS A CA 1
ATOM 1405 C C . LYS A 1 177 ? 26.840 26.795 -60.690 1.00 45.84 177 LYS A C 1
ATOM 1407 O O . LYS A 1 177 ? 26.136 26.314 -59.806 1.00 45.84 177 LYS A O 1
ATOM 1412 N N . ARG A 1 178 ? 27.041 28.116 -60.800 1.00 36.50 178 ARG A N 1
ATOM 1413 C CA . ARG A 1 178 ? 26.371 29.105 -59.934 1.00 36.50 178 ARG A CA 1
ATOM 1414 C C . ARG A 1 178 ? 25.516 30.114 -60.714 1.00 36.50 178 ARG A C 1
ATOM 1416 O O . ARG A 1 178 ? 26.054 30.940 -61.443 1.00 36.50 178 ARG A O 1
ATOM 1423 N N . ARG A 1 179 ? 24.201 30.062 -60.463 1.00 37.09 179 ARG A N 1
ATOM 1424 C CA . ARG A 1 179 ? 23.192 31.148 -60.317 1.00 37.09 179 ARG A CA 1
ATOM 1425 C C . ARG A 1 179 ? 21.857 30.459 -59.955 1.00 37.09 179 ARG A C 1
ATOM 1427 O O . ARG A 1 179 ? 21.632 29.380 -60.484 1.00 37.09 179 ARG A O 1
ATOM 1434 N N . GLU A 1 180 ? 20.930 30.912 -59.113 1.00 35.19 180 GLU A N 1
ATOM 1435 C CA . GLU A 1 180 ? 20.772 31.977 -58.105 1.00 35.19 180 GLU A CA 1
ATOM 1436 C C . GLU A 1 180 ? 19.587 31.553 -57.183 1.00 35.19 180 GLU A C 1
ATOM 1438 O O . GLU A 1 180 ? 18.963 30.525 -57.435 1.00 35.19 180 GLU A O 1
ATOM 1443 N N . ASN A 1 181 ? 19.328 32.288 -56.094 1.00 35.88 181 ASN A N 1
ATOM 1444 C CA . ASN A 1 181 ? 18.389 31.983 -54.991 1.00 35.88 181 ASN A CA 1
ATOM 1445 C C . ASN A 1 181 ? 16.889 32.148 -55.338 1.00 35.88 181 ASN A C 1
ATOM 1447 O O . ASN A 1 181 ? 16.587 32.874 -56.272 1.00 35.88 181 ASN A O 1
ATOM 1451 N N . GLU A 1 182 ? 15.972 31.625 -54.496 1.00 33.59 182 GLU A N 1
ATOM 1452 C CA . GLU A 1 182 ? 15.012 32.442 -53.706 1.00 33.59 182 GLU A CA 1
ATOM 1453 C C . GLU A 1 182 ? 14.072 31.633 -52.777 1.00 33.59 182 GLU A C 1
ATOM 1455 O O . GLU A 1 182 ? 13.798 30.454 -52.989 1.00 33.59 182 GLU A O 1
ATOM 1460 N N . LYS A 1 183 ? 13.637 32.301 -51.696 1.00 38.81 183 LYS A N 1
ATOM 1461 C CA . LYS A 1 183 ? 12.630 31.902 -50.686 1.00 38.81 183 LYS A CA 1
ATOM 1462 C C . LYS A 1 183 ? 11.229 32.347 -51.150 1.00 38.81 183 LYS A C 1
ATOM 1464 O O . LYS A 1 183 ? 11.173 33.240 -51.979 1.00 38.81 183 LYS A O 1
ATOM 1469 N N . ILE A 1 184 ? 10.144 31.849 -50.529 1.00 35.69 184 ILE A N 1
ATOM 1470 C CA . ILE A 1 184 ? 8.969 32.606 -49.997 1.00 35.69 184 ILE A CA 1
ATOM 1471 C C . ILE A 1 184 ? 7.871 31.628 -49.492 1.00 35.69 184 ILE A C 1
ATOM 1473 O O . ILE A 1 184 ? 7.897 30.435 -49.767 1.00 35.69 184 ILE A O 1
ATOM 1477 N N . SER A 1 185 ? 6.994 32.163 -48.645 1.00 33.09 185 SER A N 1
ATOM 1478 C CA . SER A 1 185 ? 6.152 31.635 -47.564 1.00 33.09 185 SER A CA 1
ATOM 1479 C C . SER A 1 185 ? 4.629 31.538 -47.853 1.00 33.09 185 SER A C 1
ATOM 1481 O O . SER A 1 185 ? 4.164 32.047 -48.866 1.00 33.09 185 SER A O 1
ATOM 1483 N N . PHE A 1 186 ? 3.881 31.005 -46.856 1.00 30.42 186 PHE A N 1
ATOM 1484 C CA . PHE A 1 186 ? 2.562 31.444 -46.299 1.00 30.42 186 PHE A CA 1
ATOM 1485 C C . PHE A 1 186 ? 1.242 30.619 -46.464 1.00 30.42 186 PHE A C 1
ATOM 1487 O O . PHE A 1 186 ? 0.902 30.179 -47.554 1.00 30.42 186 PHE A O 1
ATOM 1494 N N . PHE A 1 187 ? 0.461 30.621 -45.346 1.00 29.78 187 PHE A N 1
ATOM 1495 C CA . PHE A 1 187 ? -1.001 30.389 -45.097 1.00 29.78 187 PHE A CA 1
ATOM 1496 C C . PHE A 1 187 ? -1.553 28.932 -45.064 1.00 29.78 187 PHE A C 1
ATOM 1498 O O . PHE A 1 187 ? -1.110 28.113 -45.848 1.00 29.78 187 PHE A O 1
ATOM 1505 N N . LYS A 1 188 ? -2.532 28.490 -44.237 1.00 31.94 188 LYS A N 1
ATOM 1506 C CA . LYS A 1 188 ? -3.440 29.053 -43.198 1.00 31.94 188 LYS A CA 1
ATOM 1507 C C . LYS A 1 188 ? -4.108 27.891 -42.399 1.00 31.94 188 LYS A C 1
ATOM 1509 O O . LYS A 1 188 ? -4.346 26.840 -42.972 1.00 31.94 188 LYS A O 1
ATOM 1514 N N . LEU A 1 189 ? -4.414 28.148 -41.118 1.00 37.28 189 LEU A N 1
ATOM 1515 C CA . LEU A 1 189 ? -5.510 27.677 -40.230 1.00 37.28 189 LEU A CA 1
ATOM 1516 C C . LEU A 1 189 ? -6.367 26.434 -40.594 1.00 37.28 189 LEU A C 1
ATOM 1518 O O . LEU A 1 189 ? -6.967 26.383 -41.661 1.00 37.28 189 LEU A O 1
ATOM 1522 N N . GLY A 1 190 ? -6.598 25.564 -39.603 1.00 30.30 190 GLY A N 1
ATOM 1523 C CA . GLY A 1 190 ? -7.714 24.609 -39.577 1.00 30.30 190 GLY A CA 1
ATOM 1524 C C . GLY A 1 190 ? -7.706 23.771 -38.298 1.00 30.30 190 GLY A C 1
ATOM 1525 O O . GLY A 1 190 ? -6.823 22.941 -38.117 1.00 30.30 190 GLY A O 1
ATOM 1526 N N . SER A 1 191 ? -8.633 24.059 -37.389 1.00 39.22 191 SER A N 1
ATOM 1527 C CA . SER A 1 191 ? -8.858 23.362 -36.124 1.00 39.22 191 SER A CA 1
ATOM 1528 C C . SER A 1 191 ? -9.526 21.999 -36.307 1.00 39.22 191 SER A C 1
ATOM 1530 O O . SER A 1 191 ? -10.231 21.802 -37.288 1.00 39.22 191 SER A O 1
ATOM 1532 N N . GLU A 1 192 ? -9.366 21.166 -35.270 1.00 41.66 192 GLU A N 1
ATOM 1533 C CA . GLU A 1 192 ? -10.285 20.134 -34.739 1.00 41.66 192 GLU A CA 1
ATOM 1534 C C . GLU A 1 192 ? -9.690 18.722 -34.705 1.00 41.66 192 GLU A C 1
ATOM 1536 O O . GLU A 1 192 ? -9.607 18.037 -35.718 1.00 41.66 192 GLU A O 1
ATOM 1541 N N . ASN A 1 193 ? -9.325 18.269 -33.497 1.00 36.53 193 ASN A N 1
ATOM 1542 C CA . ASN A 1 193 ? -9.705 16.933 -33.033 1.00 36.53 193 ASN A CA 1
ATOM 1543 C C . ASN A 1 193 ? -9.477 16.785 -31.520 1.00 36.53 193 ASN A C 1
ATOM 1545 O O . ASN A 1 193 ? -8.367 16.500 -31.069 1.00 36.53 193 ASN A O 1
ATOM 1549 N N . LEU A 1 194 ? -10.537 16.986 -30.734 1.00 52.56 194 LEU A N 1
ATOM 1550 C CA . LEU A 1 194 ? -10.619 16.513 -29.352 1.00 52.56 194 LEU A CA 1
ATOM 1551 C C . LEU A 1 194 ? -12.091 16.376 -28.944 1.00 52.56 194 LEU A C 1
ATOM 1553 O O . LEU A 1 194 ? -12.608 17.203 -28.201 1.00 52.56 194 LEU A O 1
ATOM 1557 N N . THR A 1 195 ? -12.792 15.367 -29.465 1.00 58.19 195 THR A N 1
ATOM 1558 C CA . THR A 1 195 ? -14.224 15.202 -29.144 1.00 58.19 195 THR A CA 1
ATOM 1559 C C . THR A 1 195 ? -14.698 13.785 -28.850 1.00 58.19 195 THR A C 1
ATOM 1561 O O . THR A 1 195 ? -15.814 13.658 -28.377 1.00 58.19 195 THR A O 1
ATOM 1564 N N . GLN A 1 196 ? -13.882 12.730 -28.965 1.00 58.88 196 GLN A N 1
ATOM 1565 C CA . GLN A 1 196 ? -14.389 11.378 -28.653 1.00 58.88 196 GLN A CA 1
ATOM 1566 C C . GLN A 1 196 ? -14.043 10.856 -27.247 1.00 58.88 196 GLN A C 1
ATOM 1568 O 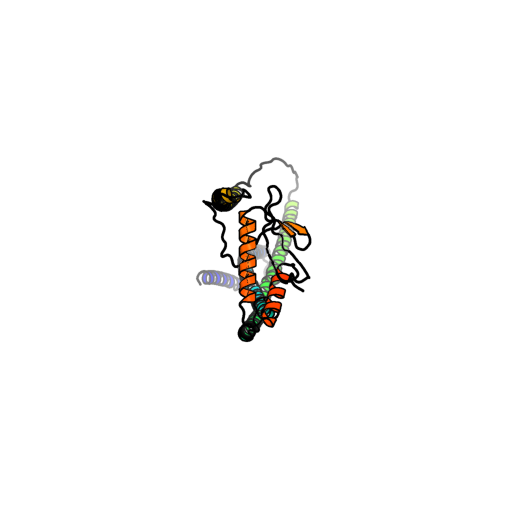O . GLN A 1 196 ? -14.811 10.094 -26.679 1.00 58.88 196 GLN A O 1
ATOM 1573 N N . GLN A 1 197 ? -12.940 11.290 -26.623 1.00 55.59 197 GLN A N 1
ATOM 1574 C CA . GLN A 1 197 ? -12.572 10.819 -25.271 1.00 55.59 197 GLN A CA 1
ATOM 1575 C C . GLN A 1 197 ? -13.349 11.497 -24.132 1.00 55.59 197 GLN A C 1
ATOM 1577 O O . GLN A 1 197 ? -13.292 11.036 -22.993 1.00 55.59 197 GLN A O 1
ATOM 1582 N N . TRP A 1 198 ? -14.067 12.586 -24.416 1.00 55.09 198 TRP A N 1
ATOM 1583 C CA . TRP A 1 198 ? -14.762 13.351 -23.383 1.00 55.09 198 TRP A CA 1
ATOM 1584 C C . TRP A 1 198 ? -16.201 12.868 -23.134 1.00 55.09 198 TRP A C 1
ATOM 1586 O O . TRP A 1 198 ? -16.699 12.965 -22.016 1.00 55.09 198 TRP A O 1
ATOM 1596 N N . GLU A 1 199 ? -16.841 12.245 -24.126 1.00 60.28 199 GLU A N 1
ATOM 1597 C CA . GLU A 1 199 ? -18.238 11.791 -24.035 1.00 60.28 199 GLU A CA 1
ATOM 1598 C C . GLU A 1 199 ? -18.398 10.488 -23.222 1.00 60.28 199 GLU A C 1
ATOM 1600 O O . GLU A 1 199 ? -19.314 10.373 -22.401 1.00 60.28 199 GLU A O 1
ATOM 1605 N N . ASP A 1 200 ? -17.459 9.543 -23.335 1.00 60.94 200 ASP A N 1
ATOM 1606 C CA . ASP A 1 200 ? -17.505 8.272 -22.590 1.00 60.94 200 ASP A CA 1
ATOM 1607 C C . ASP A 1 200 ? -17.204 8.452 -21.088 1.00 60.94 200 ASP A C 1
ATOM 1609 O O . ASP A 1 200 ? -17.758 7.755 -20.233 1.00 60.94 200 ASP A O 1
ATOM 1613 N N . PHE A 1 201 ? -16.369 9.435 -20.735 1.00 64.06 201 PHE A N 1
ATOM 1614 C CA . PHE A 1 201 ? -16.081 9.774 -19.338 1.00 64.06 201 PHE A CA 1
ATOM 1615 C C . PHE A 1 201 ? -17.277 10.451 -18.651 1.00 64.06 201 PHE A C 1
ATOM 1617 O O . PHE A 1 201 ? -17.618 10.102 -17.518 1.00 64.06 201 PHE A O 1
ATOM 1624 N N . LEU A 1 202 ? -17.964 11.365 -19.345 1.00 62.59 202 LEU A N 1
ATOM 1625 C CA . LEU A 1 202 ? -19.173 12.017 -18.827 1.00 62.59 202 LEU A CA 1
ATOM 1626 C C . LEU A 1 202 ? -20.327 11.020 -18.632 1.00 62.59 202 LEU A C 1
ATOM 1628 O O . LEU A 1 202 ? -21.092 11.145 -17.674 1.00 62.59 202 LEU A O 1
ATOM 1632 N N . THR A 1 203 ? -20.406 9.983 -19.467 1.00 69.75 203 THR A N 1
ATOM 1633 C CA . THR A 1 203 ? -21.439 8.941 -19.369 1.00 69.75 203 THR A CA 1
ATOM 1634 C C . THR A 1 203 ? -21.236 8.032 -18.147 1.00 69.75 203 THR A C 1
ATOM 1636 O O . THR A 1 203 ? -22.199 7.719 -17.445 1.00 69.75 203 THR A O 1
ATOM 1639 N N . ASN A 1 204 ? -19.989 7.678 -17.816 1.00 67.06 204 ASN A N 1
ATOM 1640 C CA . ASN A 1 204 ? -19.671 6.841 -16.650 1.00 67.06 204 ASN A CA 1
ATOM 1641 C C . ASN A 1 204 ? -19.780 7.590 -15.309 1.00 67.06 204 ASN A C 1
ATOM 1643 O O . ASN A 1 204 ? -20.185 7.011 -14.299 1.00 67.06 204 ASN A O 1
ATOM 1647 N N . ILE A 1 205 ? -19.479 8.893 -15.285 1.00 64.44 205 ILE A N 1
ATOM 1648 C CA . ILE A 1 205 ? -19.791 9.740 -14.122 1.00 64.44 205 ILE A CA 1
ATOM 1649 C C . ILE A 1 205 ? -21.309 9.884 -13.967 1.00 64.44 205 ILE A C 1
ATOM 1651 O O . ILE A 1 205 ? -21.822 9.810 -12.849 1.00 64.44 205 ILE A O 1
ATOM 1655 N N . GLY A 1 206 ? -22.032 10.019 -15.083 1.00 68.62 206 GLY A N 1
ATOM 1656 C CA . GLY A 1 206 ? -23.490 10.079 -15.103 1.00 68.62 206 GLY A CA 1
ATOM 1657 C C . GLY A 1 206 ? -24.145 8.865 -14.442 1.00 68.62 206 GLY A C 1
ATOM 1658 O O . GLY A 1 206 ? -25.005 9.034 -13.584 1.00 68.62 206 GLY A O 1
ATOM 1659 N N . THR A 1 207 ? -23.716 7.644 -14.762 1.00 72.56 207 THR A N 1
ATOM 1660 C CA . THR A 1 207 ? -24.297 6.415 -14.190 1.00 72.56 207 THR A CA 1
ATOM 1661 C C . THR A 1 207 ? -23.950 6.205 -12.714 1.00 72.56 207 THR A C 1
ATOM 1663 O O . THR A 1 207 ? -24.819 5.800 -11.941 1.00 72.56 207 THR A O 1
ATOM 1666 N N . SER A 1 208 ? -22.728 6.540 -12.286 1.00 69.25 208 SER A N 1
ATOM 1667 C CA . SER A 1 208 ? -22.317 6.438 -10.876 1.00 69.25 208 SER A CA 1
ATOM 1668 C C . SER A 1 208 ? -23.093 7.409 -9.972 1.00 69.25 208 SER A C 1
ATOM 1670 O O . SER A 1 208 ? -23.632 7.012 -8.938 1.00 69.25 208 SER A O 1
ATOM 1672 N N . VAL A 1 209 ? -23.266 8.663 -10.411 1.00 74.00 209 VAL A N 1
ATOM 1673 C CA . VAL A 1 209 ? -24.065 9.668 -9.685 1.00 74.00 209 VAL A CA 1
ATOM 1674 C C . VAL A 1 209 ? -25.541 9.261 -9.593 1.00 74.00 209 VAL A C 1
ATOM 1676 O O . VAL A 1 209 ? -26.187 9.527 -8.580 1.00 74.00 209 VAL A O 1
ATOM 1679 N N . GLN A 1 210 ? -26.085 8.595 -10.614 1.00 73.12 210 GLN A N 1
ATOM 1680 C CA . GLN A 1 210 ? -27.478 8.132 -10.608 1.00 73.12 210 GLN A CA 1
ATOM 1681 C C . GLN A 1 210 ? -27.718 6.943 -9.667 1.00 73.12 210 GLN A C 1
ATOM 1683 O O . GLN A 1 210 ? -28.786 6.853 -9.068 1.00 73.12 210 GLN A O 1
ATOM 1688 N N . ASN A 1 211 ? -26.741 6.054 -9.478 1.00 74.62 211 ASN A N 1
ATOM 1689 C CA . ASN A 1 211 ? -26.890 4.934 -8.543 1.00 74.62 211 ASN A CA 1
ATOM 1690 C C . ASN A 1 211 ? -26.860 5.398 -7.079 1.00 74.62 211 ASN A C 1
ATOM 1692 O O . ASN A 1 211 ? -27.714 4.978 -6.305 1.00 74.62 211 ASN A O 1
ATOM 1696 N N . VAL A 1 212 ? -25.973 6.340 -6.731 1.00 76.06 212 VAL A N 1
ATOM 1697 C CA . VAL A 1 212 ? -25.960 6.966 -5.393 1.00 76.06 212 VAL A CA 1
ATOM 1698 C C . VAL A 1 212 ? -27.260 7.732 -5.129 1.00 76.06 212 VAL A C 1
ATOM 1700 O O . VAL A 1 212 ? -27.792 7.682 -4.023 1.00 76.06 212 VAL A O 1
ATOM 1703 N N . ARG A 1 213 ? -27.818 8.411 -6.145 1.00 75.25 213 ARG A N 1
ATOM 1704 C CA . ARG A 1 213 ? -29.136 9.059 -6.025 1.00 75.25 213 ARG A CA 1
ATOM 1705 C C . ARG A 1 213 ? -30.250 8.057 -5.739 1.00 75.25 213 ARG A C 1
ATOM 1707 O O . ARG A 1 213 ? -31.060 8.329 -4.866 1.00 75.25 213 ARG A O 1
ATOM 1714 N N . ARG A 1 214 ? -30.254 6.902 -6.409 1.00 80.19 214 ARG A N 1
ATOM 1715 C CA . ARG A 1 214 ? -31.277 5.867 -6.211 1.00 80.19 214 ARG A CA 1
ATOM 1716 C C . ARG A 1 214 ? -31.218 5.235 -4.815 1.00 80.19 214 ARG A C 1
ATOM 1718 O O . ARG A 1 214 ? -32.260 5.003 -4.216 1.00 80.19 214 ARG A O 1
ATOM 1725 N N . GLU A 1 215 ? -30.021 4.973 -4.288 1.00 75.81 215 GLU A N 1
ATOM 1726 C CA . GLU A 1 215 ? -29.861 4.470 -2.912 1.00 75.81 215 GLU A CA 1
ATOM 1727 C C . GLU A 1 215 ? -30.286 5.518 -1.879 1.00 75.81 215 GLU A C 1
ATOM 1729 O O . GLU A 1 215 ? -31.001 5.202 -0.931 1.00 75.81 215 GLU A O 1
ATOM 1734 N N . MET A 1 216 ? -29.926 6.784 -2.103 1.00 73.25 216 MET A N 1
ATOM 1735 C CA . MET A 1 216 ? -30.361 7.887 -1.248 1.00 73.25 216 MET A CA 1
ATOM 1736 C C . MET A 1 216 ? -31.884 8.079 -1.281 1.00 73.25 216 MET A C 1
ATOM 1738 O O . MET A 1 216 ? -32.479 8.322 -0.238 1.00 73.25 216 MET A O 1
ATOM 1742 N N . GLU A 1 217 ? -32.525 7.956 -2.445 1.00 84.81 217 GLU A N 1
ATOM 1743 C CA . GLU A 1 217 ? -33.989 8.012 -2.573 1.00 84.81 217 GLU A CA 1
ATOM 1744 C C . GLU A 1 217 ? -34.663 6.869 -1.798 1.00 84.81 217 GLU A C 1
ATOM 1746 O O . GLU A 1 217 ? -35.599 7.123 -1.046 1.00 84.81 217 GLU A O 1
ATOM 1751 N N . SER A 1 218 ? -34.125 5.646 -1.868 1.00 83.56 218 SER A N 1
ATOM 1752 C CA . SER A 1 218 ? -34.643 4.503 -1.102 1.00 83.56 218 SER A CA 1
ATOM 1753 C C . SER A 1 218 ? -34.513 4.685 0.418 1.00 83.56 218 SER A C 1
ATOM 1755 O O . SER A 1 218 ? -35.429 4.331 1.157 1.00 83.56 218 SER A O 1
ATOM 1757 N N . GLU A 1 219 ? -33.396 5.228 0.909 1.00 80.38 219 GLU A N 1
ATOM 1758 C CA . GLU A 1 219 ? -33.212 5.509 2.343 1.00 80.38 219 GLU A CA 1
ATOM 1759 C C . GLU A 1 219 ? -34.093 6.674 2.814 1.00 80.38 219 GLU A C 1
ATOM 1761 O O . GLU A 1 219 ? -34.620 6.653 3.928 1.00 80.38 219 GLU A O 1
ATOM 1766 N N . ILE A 1 220 ? -34.308 7.680 1.958 1.00 85.81 220 ILE A N 1
ATOM 1767 C CA . ILE A 1 220 ? -35.251 8.769 2.232 1.00 85.81 220 ILE A CA 1
ATOM 1768 C C . ILE A 1 220 ? -36.671 8.217 2.367 1.00 85.81 220 ILE A C 1
ATOM 1770 O O . ILE A 1 220 ? -37.371 8.631 3.285 1.00 85.81 220 ILE A O 1
ATOM 1774 N N . GLU A 1 221 ? -37.083 7.271 1.523 1.00 87.50 221 GLU A N 1
ATOM 1775 C CA . GLU A 1 221 ? -38.400 6.629 1.622 1.00 87.50 221 GLU A CA 1
ATOM 1776 C C . GLU A 1 221 ? -38.555 5.834 2.929 1.00 87.50 221 GLU A C 1
ATOM 1778 O O . GLU A 1 221 ? -39.563 5.982 3.621 1.00 87.50 221 GLU A O 1
ATOM 1783 N N . ILE A 1 222 ? -37.540 5.062 3.337 1.00 90.38 222 ILE A N 1
ATOM 1784 C CA . ILE A 1 222 ? -37.555 4.330 4.619 1.00 90.38 222 ILE A CA 1
ATOM 1785 C C . ILE A 1 222 ? -37.614 5.303 5.802 1.00 90.38 222 ILE A C 1
ATOM 1787 O O . ILE A 1 222 ? -38.370 5.094 6.755 1.00 90.38 222 ILE A O 1
ATOM 1791 N N . MET A 1 223 ? -36.834 6.383 5.751 1.00 85.56 223 MET A N 1
ATOM 1792 C CA . MET A 1 223 ? -36.825 7.399 6.797 1.00 85.56 223 MET A CA 1
ATOM 1793 C C . MET A 1 223 ? -38.158 8.150 6.857 1.00 85.56 223 MET A C 1
ATOM 1795 O O . MET A 1 223 ? -38.663 8.381 7.950 1.00 85.56 223 MET A O 1
ATOM 1799 N N . GLN A 1 224 ? -38.758 8.485 5.713 1.00 89.62 224 GLN A N 1
ATOM 1800 C CA . GLN A 1 224 ? -40.085 9.101 5.641 1.00 89.62 224 GLN A CA 1
ATOM 1801 C C . GLN A 1 224 ? -41.159 8.183 6.223 1.00 89.62 224 GLN A C 1
ATOM 1803 O O . GLN A 1 224 ? -41.967 8.647 7.025 1.00 89.62 224 GLN A O 1
ATOM 1808 N N . GLN A 1 225 ? -41.117 6.887 5.907 1.00 88.75 225 GLN A N 1
ATOM 1809 C CA . GLN A 1 225 ? -42.036 5.913 6.493 1.00 88.75 225 GLN A CA 1
ATOM 1810 C C . GLN A 1 225 ? -41.839 5.796 8.008 1.00 88.75 225 GLN A C 1
ATOM 1812 O O . GLN A 1 225 ? -42.804 5.826 8.761 1.00 88.75 225 GLN A O 1
ATOM 1817 N N . THR A 1 226 ? -40.590 5.746 8.476 1.00 90.06 226 THR A N 1
ATOM 1818 C CA . THR A 1 226 ? -40.284 5.681 9.914 1.00 90.06 226 THR A CA 1
ATOM 1819 C C . THR A 1 226 ? -40.757 6.939 10.647 1.00 90.06 226 THR A C 1
ATOM 1821 O O . THR A 1 226 ? -41.259 6.846 11.764 1.00 90.06 226 THR A O 1
ATOM 1824 N N . ILE A 1 227 ? -40.612 8.118 10.034 1.00 86.75 227 ILE A N 1
ATOM 1825 C CA . ILE A 1 227 ? -41.114 9.380 10.589 1.00 86.75 227 ILE A CA 1
ATOM 1826 C C . ILE A 1 227 ? -42.638 9.337 10.681 1.00 86.75 227 ILE A C 1
ATOM 1828 O O . ILE A 1 227 ? -43.169 9.646 11.741 1.00 86.75 227 ILE A O 1
ATOM 1832 N N . GLN A 1 228 ? -43.326 8.892 9.631 1.00 90.88 228 GLN A N 1
ATOM 1833 C CA . GLN A 1 228 ? -44.783 8.804 9.627 1.00 90.88 228 GLN A CA 1
ATOM 1834 C C . GLN A 1 228 ? -45.304 7.811 10.680 1.00 90.88 228 GLN A C 1
ATOM 1836 O O . GLN A 1 228 ? -46.201 8.145 11.453 1.00 90.88 228 GLN A O 1
ATOM 1841 N N . ASP A 1 229 ? -44.686 6.633 10.786 1.00 90.88 229 ASP A N 1
ATOM 1842 C CA . ASP A 1 229 ? -45.039 5.630 11.795 1.00 90.88 229 ASP A CA 1
ATOM 1843 C C . ASP A 1 229 ? -44.823 6.169 13.224 1.00 90.88 229 ASP A C 1
ATOM 1845 O O . ASP A 1 229 ? -45.630 5.930 14.126 1.00 90.88 229 ASP A O 1
ATOM 1849 N N . LEU A 1 230 ? -43.737 6.923 13.446 1.00 86.44 230 LEU A N 1
ATOM 1850 C CA . LEU A 1 230 ? -43.448 7.564 14.730 1.00 86.44 230 LEU A CA 1
ATOM 1851 C C . LEU A 1 230 ? -44.398 8.727 15.031 1.00 86.44 230 LEU A C 1
ATOM 1853 O O . LEU A 1 230 ? -44.788 8.887 16.187 1.00 86.44 230 LEU A O 1
ATOM 1857 N N . GLU A 1 231 ? -44.782 9.529 14.040 1.00 85.62 231 GLU A N 1
ATOM 1858 C CA . GLU A 1 231 ? -45.763 10.609 14.188 1.00 85.62 231 GLU A CA 1
ATOM 1859 C C . GLU A 1 231 ? -47.125 10.044 14.612 1.00 85.62 231 GLU A C 1
ATOM 1861 O O . GLU A 1 231 ? -47.682 10.484 15.617 1.00 85.62 231 GLU A O 1
ATOM 1866 N N . GLU A 1 232 ? -47.609 8.996 13.942 1.00 88.75 232 GLU A N 1
ATOM 1867 C CA . GLU A 1 232 ? -48.877 8.341 14.286 1.00 88.75 232 GLU A CA 1
ATOM 1868 C C . GLU A 1 232 ? -48.838 7.676 15.674 1.00 88.75 232 GLU A C 1
ATOM 1870 O O . GLU A 1 232 ? -49.797 7.767 16.446 1.00 88.75 232 GLU A O 1
ATOM 1875 N N . ALA A 1 233 ? -47.720 7.034 16.032 1.00 85.69 233 ALA A N 1
ATOM 1876 C CA . ALA A 1 233 ? -47.564 6.381 17.331 1.00 85.69 233 ALA A CA 1
ATOM 1877 C C . ALA A 1 233 ? -47.371 7.369 18.497 1.00 85.69 233 ALA A C 1
ATOM 1879 O O . ALA A 1 233 ? -47.738 7.059 19.636 1.00 85.69 233 ALA A O 1
ATOM 1880 N N . SER A 1 234 ? -46.778 8.540 18.239 1.00 84.06 234 SER A N 1
ATOM 1881 C CA . SER A 1 234 ? -46.464 9.548 19.262 1.00 84.06 234 SER A CA 1
ATOM 1882 C C . SER A 1 234 ? -47.554 10.602 19.462 1.00 84.06 234 SER A C 1
ATOM 1884 O O . SER A 1 234 ? -47.610 11.192 20.542 1.00 84.06 234 SER A O 1
ATOM 1886 N N . ASP A 1 235 ? -48.467 10.787 18.505 1.00 82.81 235 ASP A N 1
ATOM 1887 C CA . ASP A 1 235 ? -49.603 11.716 18.603 1.00 82.81 235 ASP A CA 1
ATOM 1888 C C . ASP A 1 235 ? -50.427 11.577 19.909 1.00 82.81 235 ASP A C 1
ATOM 1890 O O . ASP A 1 235 ? -50.628 12.578 20.604 1.00 82.81 235 ASP A O 1
ATOM 1894 N N . PRO A 1 236 ? -50.821 10.369 20.376 1.00 81.88 236 PRO A N 1
ATOM 1895 C CA . PRO A 1 236 ? -51.540 10.230 21.648 1.00 81.88 236 PRO A CA 1
ATOM 1896 C C . PRO A 1 236 ? -50.654 10.401 22.897 1.00 81.88 236 PRO A C 1
ATOM 1898 O O . PRO A 1 236 ? -51.186 10.447 24.009 1.00 81.88 236 PRO A O 1
ATOM 1901 N N . LEU A 1 237 ? -49.326 10.454 22.737 1.00 80.31 237 LEU A N 1
ATOM 1902 C CA . LEU A 1 237 ? -48.331 10.583 23.811 1.00 80.31 237 LEU A CA 1
ATOM 1903 C C . LEU A 1 237 ? -47.832 12.023 24.001 1.00 80.31 237 LEU A C 1
ATOM 1905 O O . LEU A 1 237 ? -47.216 12.309 25.025 1.00 80.31 237 LEU A O 1
ATOM 1909 N N . TYR A 1 238 ? -48.075 12.916 23.038 1.00 81.00 238 TYR A N 1
ATOM 1910 C CA . TYR A 1 238 ? -47.631 14.311 23.095 1.00 81.00 238 TYR A CA 1
ATOM 1911 C C . TYR A 1 238 ? -48.412 15.182 24.104 1.00 81.00 238 TYR A C 1
ATOM 1913 O O . TYR A 1 238 ? -47.799 16.031 24.759 1.00 81.00 238 TYR A O 1
ATOM 1921 N N . PRO A 1 239 ? -49.744 15.023 24.280 1.00 82.06 239 PRO A N 1
ATOM 1922 C CA . PRO A 1 239 ? -50.481 15.764 25.297 1.00 82.06 239 PRO A CA 1
ATOM 1923 C C . PRO A 1 239 ? -50.038 15.364 26.717 1.00 82.06 239 PRO A C 1
ATOM 1925 O O . PRO A 1 239 ? -50.001 14.169 27.012 1.00 82.06 239 PRO A O 1
ATOM 1928 N N . PRO A 1 240 ? -49.787 16.327 27.629 1.00 71.00 240 PRO A N 1
ATOM 1929 C CA . PRO A 1 240 ? -49.329 16.023 28.987 1.00 71.00 240 PRO A CA 1
ATOM 1930 C C . PRO A 1 240 ? -50.273 15.085 29.748 1.00 71.00 240 PRO A C 1
ATOM 1932 O O . PRO A 1 240 ? -49.816 14.168 30.423 1.00 71.00 240 PRO A O 1
ATOM 1935 N N . ASP A 1 241 ? -51.589 15.270 29.612 1.00 76.56 241 ASP A N 1
ATOM 1936 C CA . ASP A 1 241 ? -52.613 14.409 30.211 1.00 76.56 241 ASP A CA 1
ATOM 1937 C C . ASP A 1 241 ? -53.227 13.477 29.140 1.00 76.56 241 ASP A C 1
ATOM 1939 O O . ASP A 1 241 ? -54.256 13.820 28.547 1.00 76.56 241 ASP A O 1
ATOM 1943 N N . PRO A 1 242 ? -52.622 12.306 28.858 1.00 74.25 242 PRO A N 1
ATOM 1944 C CA . PRO A 1 242 ? -53.162 11.365 27.881 1.00 74.25 242 PRO A CA 1
ATOM 1945 C C . PRO A 1 242 ? -54.443 10.690 28.395 1.00 74.25 242 PRO A C 1
ATOM 1947 O O . PRO A 1 242 ? -54.664 10.551 29.602 1.00 74.25 242 PRO A O 1
ATOM 1950 N N . ASP A 1 243 ? -55.279 10.212 27.469 1.00 78.69 243 ASP A N 1
ATOM 1951 C CA . ASP A 1 243 ? -56.502 9.469 27.794 1.00 78.69 243 ASP A CA 1
ATOM 1952 C C . ASP A 1 243 ? -56.168 8.179 28.563 1.00 78.69 243 ASP A C 1
ATOM 1954 O O . ASP A 1 243 ? -55.586 7.234 28.021 1.00 78.69 243 ASP A O 1
ATOM 1958 N N . LEU A 1 244 ? -56.579 8.128 29.832 1.00 73.50 244 LEU A N 1
ATOM 1959 C CA . LEU A 1 244 ? -56.312 7.018 30.749 1.00 73.50 244 LEU A CA 1
ATOM 1960 C C . LEU A 1 244 ? -56.945 5.691 30.305 1.00 73.50 244 LEU A C 1
ATOM 1962 O O . LEU A 1 244 ? -56.491 4.636 30.746 1.00 73.50 244 LEU A O 1
ATOM 1966 N N . ASN A 1 245 ? -57.964 5.723 29.437 1.00 77.06 245 ASN A N 1
ATOM 1967 C CA . ASN A 1 245 ? -58.553 4.509 28.864 1.00 77.06 245 ASN A CA 1
ATOM 1968 C C . ASN A 1 245 ? -57.659 3.885 27.785 1.00 77.06 245 ASN A C 1
ATOM 1970 O O . ASN A 1 245 ? -57.717 2.678 27.562 1.00 77.06 245 ASN A O 1
ATOM 1974 N N . LYS A 1 246 ? -56.841 4.705 27.115 1.00 74.81 246 LYS A N 1
ATOM 1975 C CA . LYS A 1 246 ? -55.917 4.276 26.056 1.00 74.81 246 LYS A CA 1
ATOM 1976 C C . LYS A 1 246 ? -54.515 4.019 26.597 1.00 74.81 246 LYS A C 1
ATOM 1978 O O . LYS A 1 246 ? -53.845 3.098 26.142 1.00 74.81 246 LYS A O 1
ATOM 1983 N N . ILE A 1 247 ? -54.083 4.807 27.582 1.00 79.50 247 ILE A N 1
ATOM 1984 C CA . ILE A 1 247 ? -52.760 4.707 28.201 1.00 79.50 247 ILE A CA 1
ATOM 1985 C C . ILE A 1 247 ? -52.947 4.660 29.725 1.00 79.50 247 ILE A C 1
ATOM 1987 O O . ILE A 1 247 ? -52.911 5.699 30.389 1.00 79.50 247 ILE A O 1
ATOM 1991 N N . PRO A 1 248 ? -53.183 3.468 30.302 1.00 84.06 248 PRO A N 1
ATOM 1992 C CA . PRO A 1 248 ? -53.481 3.334 31.722 1.00 84.06 248 PRO A CA 1
ATOM 1993 C C . PRO A 1 248 ? -52.267 3.657 32.602 1.00 84.06 248 PRO A C 1
ATOM 1995 O O . PRO A 1 248 ? -51.113 3.511 32.194 1.00 84.06 248 PRO A O 1
ATOM 1998 N N . VAL A 1 249 ? -52.536 4.072 33.844 1.00 84.50 249 VAL A N 1
ATOM 1999 C CA . VAL A 1 249 ? -51.503 4.320 34.863 1.00 84.50 249 VAL A CA 1
ATOM 2000 C C . VAL A 1 249 ? -50.818 3.003 35.221 1.00 84.50 249 VAL A C 1
ATOM 2002 O O . VAL A 1 249 ? -51.449 2.101 35.783 1.00 84.50 249 VAL A O 1
ATOM 2005 N N . ASN A 1 250 ? -49.514 2.894 34.969 1.00 84.19 250 ASN A N 1
ATOM 2006 C CA . ASN A 1 250 ? -48.764 1.709 35.372 1.00 84.19 250 ASN A CA 1
ATOM 2007 C C . ASN A 1 250 ? -48.240 1.833 36.814 1.00 84.19 250 ASN A C 1
ATOM 2009 O O . ASN A 1 250 ? -47.208 2.447 37.082 1.00 84.19 250 ASN A O 1
ATOM 2013 N N . ARG A 1 251 ? -48.944 1.205 37.761 1.00 88.00 251 ARG A N 1
ATOM 2014 C CA . ARG A 1 251 ? -48.597 1.233 39.197 1.00 88.00 251 ARG A CA 1
ATOM 2015 C C . ARG A 1 251 ? -47.592 0.170 39.625 1.00 88.00 251 ARG A C 1
ATOM 2017 O O . ARG A 1 251 ? -47.139 0.191 40.764 1.00 88.00 251 ARG A O 1
ATOM 2024 N N . ASN A 1 252 ? -47.229 -0.738 38.725 1.00 84.44 252 ASN A N 1
ATOM 2025 C CA . ASN A 1 252 ? -46.361 -1.877 39.024 1.00 84.44 252 ASN A CA 1
ATOM 2026 C C . ASN A 1 252 ? -44.928 -1.669 38.515 1.00 84.44 252 ASN A C 1
ATOM 2028 O O . ASN A 1 252 ? -44.119 -2.594 38.545 1.00 84.44 252 ASN A O 1
ATOM 2032 N N . LEU A 1 253 ? -44.603 -0.461 38.046 1.00 80.88 253 LEU A N 1
ATOM 2033 C CA . LEU A 1 253 ? -43.263 -0.114 37.601 1.00 80.88 253 LEU A CA 1
ATOM 2034 C C . LEU A 1 253 ? -42.257 -0.259 38.745 1.00 80.88 253 LEU A C 1
ATOM 2036 O O . LEU A 1 253 ? -42.490 0.146 39.886 1.00 80.88 253 LEU A O 1
ATOM 2040 N N . THR A 1 254 ? -41.107 -0.826 38.405 1.00 75.38 254 THR A N 1
ATOM 2041 C CA . THR A 1 254 ? -39.952 -0.968 39.299 1.00 75.38 254 THR A CA 1
ATOM 2042 C C . THR A 1 254 ? -38.782 -0.082 38.876 1.00 75.38 254 THR A C 1
ATOM 2044 O O . THR A 1 254 ? -37.779 -0.021 39.579 1.00 75.38 254 THR A O 1
ATOM 2047 N N . ARG A 1 255 ? -38.899 0.590 37.723 1.00 73.31 255 ARG A N 1
ATOM 2048 C CA . ARG A 1 255 ? -37.968 1.589 37.191 1.00 73.31 255 ARG A CA 1
ATOM 2049 C C . ARG A 1 255 ? -38.756 2.573 36.328 1.00 73.31 255 ARG A C 1
ATOM 2051 O O . ARG A 1 255 ? -39.619 2.150 35.563 1.00 73.31 255 ARG A O 1
ATOM 2058 N N . LYS A 1 256 ? -38.438 3.861 36.433 1.00 79.81 256 LYS A N 1
ATOM 2059 C CA . LYS A 1 256 ? -39.002 4.926 35.599 1.00 79.81 256 LYS A CA 1
ATOM 2060 C C . LYS A 1 256 ? -37.927 5.979 35.338 1.00 79.81 256 LYS A C 1
ATOM 2062 O O . LYS A 1 256 ? -37.113 6.259 36.215 1.00 79.81 256 LYS A O 1
ATOM 2067 N N . SER A 1 257 ? -37.905 6.513 34.124 1.00 77.19 257 SER A N 1
ATOM 2068 C CA . SER A 1 257 ? -37.003 7.580 33.691 1.00 77.19 257 SER A CA 1
ATOM 2069 C C . SER A 1 257 ? -37.810 8.617 32.929 1.00 77.19 257 SER A C 1
ATOM 2071 O O . SER A 1 257 ? -38.651 8.257 32.110 1.00 77.19 257 SER A O 1
ATOM 2073 N N . GLY A 1 258 ? -37.548 9.887 33.200 1.00 79.12 258 GLY A N 1
ATOM 2074 C CA . GLY A 1 258 ? -38.266 11.005 32.607 1.00 79.12 258 GLY A CA 1
ATOM 2075 C C . GLY A 1 258 ? -37.815 12.314 33.236 1.00 79.12 258 GLY A C 1
ATOM 2076 O O . GLY A 1 258 ? -37.047 12.316 34.203 1.00 79.12 258 GLY A O 1
ATOM 2077 N N . TYR A 1 259 ? -38.277 13.423 32.675 1.00 77.50 259 TYR A N 1
ATOM 2078 C CA . TYR A 1 259 ? -37.941 14.749 33.173 1.00 77.50 259 TYR A CA 1
ATOM 2079 C C . TYR A 1 259 ? -38.910 15.158 34.286 1.00 77.50 259 TYR A C 1
ATOM 2081 O O . TYR A 1 259 ? -40.118 14.996 34.167 1.00 77.50 259 TYR A O 1
ATOM 2089 N N . LEU A 1 260 ? -38.374 15.709 35.375 1.00 79.12 260 LEU A N 1
ATOM 2090 C CA . LEU A 1 260 ? -39.148 16.272 36.480 1.00 79.12 260 LEU A CA 1
ATOM 2091 C C . LEU A 1 260 ? -38.664 17.693 36.744 1.00 79.12 260 LEU A C 1
ATOM 2093 O O . LEU A 1 260 ? -37.460 17.956 36.741 1.00 79.12 260 LEU A O 1
ATOM 2097 N N . ASN A 1 261 ? -39.589 18.612 37.015 1.00 73.44 261 ASN A N 1
ATOM 2098 C CA . ASN A 1 261 ? -39.216 19.974 37.379 1.00 73.44 261 ASN A CA 1
ATOM 2099 C C . ASN A 1 261 ? -38.908 20.052 38.883 1.00 73.44 261 ASN A C 1
ATOM 2101 O O . ASN A 1 261 ? -39.786 19.836 39.724 1.00 73.44 261 ASN A O 1
ATOM 2105 N N . ALA A 1 262 ? -37.659 20.368 39.225 1.00 77.06 262 ALA A N 1
ATOM 2106 C CA . ALA A 1 262 ? -37.207 20.505 40.604 1.00 77.06 262 ALA A CA 1
ATOM 2107 C C . ALA A 1 262 ? -37.435 21.940 41.107 1.00 77.06 262 ALA A C 1
ATOM 2109 O O . ALA A 1 262 ? -36.690 22.858 40.768 1.00 77.06 262 ALA A O 1
ATOM 2110 N N . ARG A 1 263 ? -38.452 22.144 41.956 1.00 63.88 263 ARG A N 1
ATOM 2111 C CA . ARG A 1 263 ? -38.747 23.472 42.536 1.00 63.88 263 ARG A CA 1
ATOM 2112 C C . ARG A 1 263 ? -37.926 23.770 43.798 1.00 63.88 263 ARG A C 1
ATOM 2114 O O . ARG A 1 263 ? -37.635 24.927 44.086 1.00 63.88 263 ARG A O 1
ATOM 2121 N N . LYS A 1 264 ? -37.575 22.734 44.565 1.00 61.31 264 LYS A N 1
ATOM 2122 C CA . LYS A 1 264 ? -36.668 22.739 45.735 1.00 61.31 264 LYS A CA 1
ATOM 2123 C C . LYS A 1 264 ? -35.942 21.389 45.775 1.00 61.31 264 LYS A C 1
ATOM 2125 O O . LYS A 1 264 ? -36.361 20.479 45.069 1.00 61.31 264 LYS A O 1
ATOM 2130 N N . THR A 1 265 ? -34.925 21.220 46.627 1.00 55.38 265 THR A N 1
ATOM 2131 C CA . THR A 1 265 ? -34.107 19.984 46.720 1.00 55.38 265 THR A CA 1
ATOM 2132 C C . THR A 1 265 ? -34.899 18.683 46.891 1.00 55.38 265 THR A C 1
ATOM 2134 O O . THR A 1 265 ? -34.341 17.619 46.651 1.00 55.38 265 THR A O 1
ATOM 2137 N N . VAL A 1 266 ? -36.179 18.753 47.273 1.00 58.25 266 VAL A N 1
ATOM 2138 C CA . VAL A 1 266 ? -37.039 17.580 47.476 1.00 58.25 266 VAL A CA 1
ATOM 2139 C C . VAL A 1 266 ? -38.425 17.680 46.834 1.00 58.25 266 VAL A C 1
ATOM 2141 O O . VAL A 1 266 ? -39.201 16.737 46.890 1.00 58.25 266 VAL A O 1
ATOM 2144 N N . ILE A 1 267 ? -38.786 18.812 46.232 1.00 72.50 267 ILE A N 1
ATOM 2145 C CA . ILE A 1 267 ? -40.118 18.955 45.631 1.00 72.50 267 ILE A CA 1
ATOM 2146 C C . ILE A 1 267 ? -39.964 18.797 44.129 1.00 72.50 267 ILE A C 1
ATOM 2148 O O . ILE A 1 267 ? -39.402 19.678 43.469 1.00 72.50 267 ILE A O 1
ATOM 2152 N N . LEU A 1 268 ? -40.477 17.677 43.622 1.00 76.56 268 LEU A N 1
ATOM 2153 C CA . LEU A 1 268 ? -40.477 17.336 42.208 1.00 76.56 268 LEU A CA 1
ATOM 2154 C C . LEU A 1 268 ? -41.888 17.520 41.652 1.00 76.56 268 LEU A C 1
ATOM 2156 O O . LEU A 1 268 ? -42.885 17.141 42.264 1.00 76.56 268 LEU A O 1
ATOM 2160 N N . GLN A 1 269 ? -41.984 18.145 40.491 1.00 75.25 269 GLN A N 1
ATOM 2161 C CA . GLN A 1 269 ? -43.246 18.318 39.794 1.00 75.25 269 GLN A CA 1
ATOM 2162 C C . GLN A 1 269 ? -43.233 17.458 38.532 1.00 75.25 269 GLN A C 1
ATOM 2164 O O . GLN A 1 269 ? -42.366 17.637 37.675 1.00 75.25 269 GLN A O 1
ATOM 2169 N N . ALA A 1 270 ? -44.197 16.540 38.460 1.00 78.94 270 ALA A N 1
ATOM 2170 C CA . ALA A 1 270 ? -44.500 15.752 37.274 1.00 78.94 270 ALA A CA 1
ATOM 2171 C C . ALA A 1 270 ? -45.358 16.566 36.298 1.00 78.94 270 ALA A C 1
ATOM 2173 O O . ALA A 1 270 ? -46.037 17.519 36.694 1.00 78.94 270 ALA A O 1
ATOM 2174 N N . GLU A 1 271 ? -45.312 16.193 35.026 1.00 77.38 271 GLU A N 1
ATOM 2175 C CA . GLU A 1 271 ? -46.023 16.899 33.956 1.00 77.38 271 GLU A CA 1
ATOM 2176 C C . GLU A 1 271 ? -47.539 16.665 33.977 1.00 77.38 271 GLU A C 1
ATOM 2178 O O . GLU A 1 271 ? -48.293 17.533 33.544 1.00 77.38 271 GLU A O 1
ATOM 2183 N N . SER A 1 272 ? -47.989 15.535 34.534 1.00 80.06 272 SER A N 1
ATOM 2184 C CA . SER A 1 272 ? -49.391 15.114 34.510 1.00 80.06 272 SER A CA 1
ATOM 2185 C C . SER A 1 272 ? -49.796 14.310 35.735 1.00 80.06 272 SER A C 1
ATOM 2187 O O . SER A 1 272 ? -48.956 13.840 36.511 1.00 80.06 272 SER A O 1
ATOM 2189 N N . LYS A 1 273 ? -51.108 14.128 35.937 1.00 79.81 273 LYS A N 1
ATOM 2190 C CA . LYS A 1 273 ? -51.603 13.303 37.055 1.00 79.81 273 LYS A CA 1
ATOM 2191 C C . LYS A 1 273 ? -51.184 11.839 36.899 1.00 79.81 273 LYS A C 1
ATOM 2193 O O . LYS A 1 273 ? -50.764 11.222 37.876 1.00 79.81 273 LYS A O 1
ATOM 2198 N N . LYS A 1 274 ? -51.247 11.314 35.671 1.00 83.56 274 LYS A N 1
ATOM 2199 C CA . LYS A 1 274 ? -50.766 9.969 35.337 1.00 83.56 274 LYS A CA 1
ATOM 2200 C C . LYS A 1 274 ? -49.291 9.814 35.689 1.00 83.56 274 LYS A C 1
ATOM 2202 O O . LYS A 1 274 ? -48.936 8.880 36.402 1.00 83.56 274 LYS A O 1
ATOM 2207 N N . ASP A 1 275 ? -48.451 10.737 35.224 1.00 78.62 275 ASP A N 1
ATOM 2208 C CA . ASP A 1 275 ? -47.009 10.675 35.454 1.00 78.62 275 ASP A CA 1
ATOM 2209 C C . ASP A 1 275 ? -46.681 10.782 36.952 1.00 78.62 275 ASP A C 1
ATOM 2211 O O . ASP A 1 275 ? -45.892 9.996 37.473 1.00 78.62 275 ASP A O 1
ATOM 2215 N N . CYS A 1 276 ? -47.380 11.659 37.682 1.00 79.56 276 CYS A N 1
ATOM 2216 C CA . CYS A 1 276 ? -47.304 11.768 39.140 1.00 79.56 276 CYS A CA 1
ATOM 2217 C C . CYS A 1 276 ? -47.614 10.428 39.835 1.00 79.56 276 CYS A C 1
ATOM 2219 O O . CYS A 1 276 ? -46.808 9.946 40.629 1.00 79.56 276 CYS A O 1
ATOM 2221 N N . GLU A 1 277 ? -48.742 9.784 39.516 1.00 82.31 277 GLU A N 1
ATOM 2222 C CA . GLU A 1 277 ? -49.120 8.492 40.109 1.00 82.31 277 GLU A CA 1
ATOM 2223 C C . GLU A 1 277 ? -48.118 7.375 39.779 1.00 82.31 277 GLU A C 1
ATOM 2225 O O . GLU A 1 277 ? -47.811 6.551 40.646 1.00 82.31 277 GLU A O 1
ATOM 2230 N N . GLU A 1 278 ? -47.579 7.349 38.558 1.00 81.25 278 GLU A N 1
ATOM 2231 C CA . GLU A 1 278 ? -46.549 6.390 38.148 1.00 81.25 278 GLU A CA 1
ATOM 2232 C C . GLU A 1 278 ? -45.231 6.620 38.892 1.00 81.25 278 GLU A C 1
ATOM 2234 O O . GLU A 1 278 ? -44.652 5.661 39.402 1.00 81.25 278 GLU A O 1
ATOM 2239 N N . TRP A 1 279 ? -44.764 7.867 39.018 1.00 81.69 279 TRP A N 1
ATOM 2240 C CA . TRP A 1 279 ? -43.570 8.204 39.801 1.00 81.69 279 TRP A CA 1
ATOM 2241 C C . TRP A 1 279 ? -43.728 7.810 41.268 1.00 81.69 279 TRP A C 1
ATOM 2243 O O . TRP A 1 279 ? -42.854 7.144 41.823 1.00 81.69 279 TRP A O 1
ATOM 2253 N N . ILE A 1 280 ? -44.863 8.147 41.883 1.00 79.56 280 ILE A N 1
ATOM 2254 C CA . ILE A 1 280 ? -45.159 7.816 43.282 1.00 79.56 280 ILE A CA 1
ATOM 2255 C C . ILE A 1 280 ? -45.220 6.302 43.483 1.00 79.56 280 ILE A C 1
ATOM 2257 O O . ILE A 1 280 ? -44.604 5.776 44.411 1.00 79.56 280 ILE A O 1
ATOM 2261 N N . SER A 1 281 ? -45.942 5.591 42.615 1.00 79.44 281 SER A N 1
ATOM 2262 C CA . SER A 1 281 ? -46.067 4.133 42.699 1.00 79.44 281 SER A CA 1
ATOM 2263 C C . SER A 1 281 ? -44.710 3.461 42.504 1.00 79.44 281 SER A C 1
ATOM 2265 O O . SER A 1 281 ? -44.346 2.604 43.302 1.00 79.44 281 SER A O 1
ATOM 2267 N N . THR A 1 282 ? -43.911 3.911 41.532 1.00 78.31 282 THR A N 1
ATOM 2268 C CA . THR A 1 282 ? -42.557 3.390 41.278 1.00 78.31 282 THR A CA 1
ATOM 2269 C C . THR A 1 282 ? -41.639 3.600 42.483 1.00 78.31 282 THR A C 1
ATOM 2271 O O . THR A 1 282 ? -40.987 2.657 42.928 1.00 78.31 282 THR A O 1
ATOM 2274 N N . ILE A 1 283 ? -41.620 4.803 43.067 1.00 79.19 283 ILE A N 1
ATOM 2275 C CA . ILE A 1 283 ? -40.810 5.114 44.256 1.00 79.19 283 ILE A CA 1
ATOM 2276 C C . ILE A 1 283 ? -41.272 4.285 45.459 1.00 79.19 283 ILE A C 1
ATOM 2278 O O . ILE A 1 283 ? -40.439 3.734 46.174 1.00 79.19 283 ILE A O 1
ATOM 2282 N N . ASN A 1 284 ? -42.582 4.134 45.668 1.00 77.38 284 ASN A N 1
ATOM 2283 C CA . ASN A 1 284 ? -43.130 3.301 46.740 1.00 77.38 284 ASN A CA 1
ATOM 2284 C C . ASN A 1 284 ? -42.814 1.814 46.545 1.00 77.38 284 ASN A C 1
ATOM 2286 O O . ASN A 1 284 ? -42.515 1.128 47.519 1.00 77.38 284 ASN A O 1
ATOM 2290 N N . ASN A 1 285 ? -42.855 1.313 45.310 1.00 78.38 285 ASN A N 1
ATOM 2291 C CA . ASN A 1 285 ? -42.486 -0.063 44.983 1.00 78.38 285 ASN A CA 1
ATOM 2292 C C . ASN A 1 285 ? -40.998 -0.312 45.252 1.00 78.38 285 ASN A C 1
ATOM 2294 O O . ASN A 1 285 ? -40.650 -1.338 45.831 1.00 78.38 285 ASN A O 1
ATOM 2298 N N . ILE A 1 286 ? -40.127 0.635 44.886 1.00 75.12 286 ILE A N 1
ATOM 2299 C CA . ILE A 1 286 ? -38.690 0.585 45.192 1.00 75.12 286 ILE A CA 1
ATOM 2300 C C . ILE A 1 286 ? -38.475 0.637 46.715 1.00 75.12 286 ILE A C 1
ATOM 2302 O O . ILE A 1 286 ? -37.814 -0.233 47.268 1.00 75.12 286 ILE A O 1
ATOM 2306 N N . SER A 1 287 ? -39.107 1.592 47.403 1.00 71.06 287 SER A N 1
ATOM 2307 C CA . SER A 1 287 ? -39.032 1.798 48.857 1.00 71.06 287 SER A CA 1
ATOM 2308 C C . SER A 1 287 ? -39.484 0.569 49.655 1.00 71.06 287 SER A C 1
ATOM 2310 O O . SER A 1 287 ? -38.744 0.054 50.484 1.00 71.06 287 SER A O 1
ATOM 2312 N N . LYS A 1 288 ? -40.666 0.012 49.367 1.00 69.00 288 LYS A N 1
ATOM 2313 C CA . LYS A 1 288 ? -41.175 -1.189 50.053 1.00 69.00 288 LYS A CA 1
ATOM 2314 C C . LYS A 1 288 ? -40.269 -2.405 49.865 1.00 69.00 288 LYS A C 1
ATOM 2316 O O . LYS A 1 288 ? -40.122 -3.187 50.796 1.00 69.00 288 LYS A O 1
ATOM 2321 N N . ARG A 1 289 ? -39.644 -2.558 48.691 1.00 62.91 289 ARG A N 1
ATOM 2322 C CA . ARG A 1 289 ? -38.671 -3.634 48.436 1.00 62.91 289 ARG A CA 1
ATOM 2323 C C . ARG A 1 289 ? -37.397 -3.493 49.271 1.00 62.91 289 ARG A C 1
ATOM 2325 O O . ARG A 1 289 ? -36.807 -4.509 49.601 1.00 62.91 289 ARG A O 1
ATOM 2332 N N . ILE A 1 290 ? -37.013 -2.268 49.624 1.00 57.06 290 ILE A N 1
ATOM 2333 C CA . ILE A 1 290 ? -35.872 -1.965 50.502 1.00 57.06 290 ILE A CA 1
ATOM 2334 C C . ILE A 1 290 ? -36.215 -2.304 51.965 1.00 57.06 290 ILE A C 1
ATOM 2336 O O . ILE A 1 290 ? -35.397 -2.876 52.668 1.00 57.06 290 ILE A O 1
ATOM 2340 N N . TYR A 1 291 ? -37.434 -2.006 52.429 1.00 51.78 291 TYR A N 1
ATOM 2341 C CA . TYR A 1 291 ? -37.851 -2.270 53.820 1.00 51.78 291 TYR A CA 1
ATOM 2342 C C . TYR A 1 291 ? -38.189 -3.736 54.135 1.00 51.78 291 TYR A C 1
ATOM 2344 O O . TYR A 1 291 ? -38.223 -4.113 55.301 1.00 51.78 291 TYR A O 1
ATOM 2352 N N . LEU A 1 292 ? -38.482 -4.552 53.120 1.00 54.94 292 LEU A N 1
ATOM 2353 C CA . LEU A 1 292 ? -38.821 -5.976 53.267 1.00 54.94 292 LEU A CA 1
ATOM 2354 C C . LEU A 1 292 ? -37.595 -6.904 53.166 1.00 54.94 292 LEU A C 1
ATOM 2356 O O . LEU A 1 292 ? -37.754 -8.120 53.106 1.00 54.94 292 LEU A O 1
ATOM 2360 N N . SER A 1 293 ? -36.389 -6.340 53.114 1.00 52.19 293 SER A N 1
ATOM 2361 C CA . SER A 1 293 ? -35.127 -7.078 53.102 1.00 52.19 293 SER A CA 1
ATOM 2362 C C . SER A 1 293 ? -34.676 -7.413 54.528 1.00 52.19 293 SER A C 1
ATOM 2364 O O . SER A 1 293 ? -34.809 -6.608 55.449 1.00 52.19 293 SER A O 1
ATOM 2366 N N . GLU A 1 294 ? -34.135 -8.615 54.723 1.00 53.78 294 GLU A N 1
ATOM 2367 C CA . GLU A 1 294 ? -33.693 -9.130 56.027 1.00 53.78 294 GLU A CA 1
ATOM 2368 C C . GLU A 1 294 ? -32.383 -8.479 56.531 1.00 53.78 294 GLU A C 1
ATOM 2370 O O . GLU A 1 294 ? -31.911 -8.829 57.613 1.00 53.78 294 GLU A O 1
ATOM 2375 N N . ASN A 1 295 ? -31.780 -7.539 55.779 1.00 50.41 295 ASN A N 1
ATOM 2376 C CA . ASN A 1 295 ? -30.469 -6.960 56.099 1.00 50.41 295 ASN A CA 1
ATOM 2377 C C . ASN A 1 295 ? -30.379 -5.419 55.902 1.00 50.41 295 ASN A C 1
ATOM 2379 O O . ASN A 1 295 ? -29.877 -4.941 54.880 1.00 50.41 295 ASN A O 1
ATOM 2383 N N . PRO A 1 296 ? -30.799 -4.620 56.902 1.00 50.84 296 PRO A N 1
ATOM 2384 C CA . PRO A 1 296 ? -30.981 -3.167 56.781 1.00 50.84 296 PRO A CA 1
ATOM 2385 C C . PRO A 1 296 ? -29.699 -2.341 56.550 1.00 50.84 296 PRO A C 1
ATOM 2387 O O . PRO A 1 296 ? -29.786 -1.218 56.051 1.00 50.84 296 PRO A O 1
ATOM 2390 N N . GLU A 1 297 ? -28.507 -2.857 56.875 1.00 49.75 297 GLU A N 1
ATOM 2391 C CA . GLU A 1 297 ? -27.237 -2.154 56.610 1.00 49.75 297 GLU A CA 1
ATOM 2392 C C . GLU A 1 297 ? -26.802 -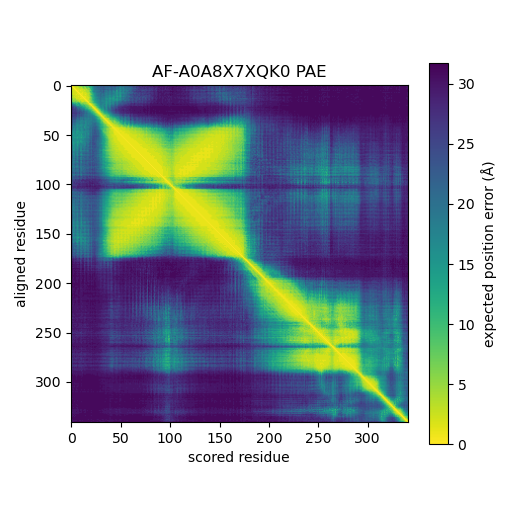2.248 55.140 1.00 49.75 297 GLU A C 1
ATOM 2394 O O . GLU A 1 297 ? -26.224 -1.304 54.595 1.00 49.75 297 GLU A O 1
ATOM 2399 N N . PHE A 1 298 ? -27.112 -3.363 54.473 1.00 49.31 298 PHE A N 1
ATOM 2400 C CA . PHE A 1 298 ? -26.737 -3.599 53.078 1.00 49.31 298 PHE A CA 1
ATOM 2401 C C . PHE A 1 298 ? -27.597 -2.767 52.112 1.00 49.31 298 PHE A C 1
ATOM 2403 O O . PHE A 1 298 ? -27.091 -2.169 51.157 1.00 49.31 298 PHE A O 1
ATOM 2410 N N . ASP A 1 299 ? -28.890 -2.636 52.408 1.00 48.06 299 ASP A N 1
ATOM 2411 C CA . ASP A 1 299 ? -29.826 -1.874 51.580 1.00 48.06 299 ASP A CA 1
ATOM 2412 C C . ASP A 1 299 ? -29.554 -0.368 51.592 1.00 48.06 299 ASP A C 1
ATOM 2414 O O . ASP A 1 299 ? -29.729 0.312 50.579 1.00 48.06 299 ASP A O 1
ATOM 2418 N N . PHE A 1 300 ? -29.044 0.165 52.704 1.00 45.62 300 PHE A N 1
ATOM 2419 C CA . PHE A 1 300 ? -28.662 1.572 52.809 1.00 45.62 300 PHE A CA 1
ATOM 2420 C C . PHE A 1 300 ? -27.535 1.941 51.828 1.00 45.62 300 PHE A C 1
ATOM 2422 O O . PHE A 1 300 ? -27.515 3.047 51.281 1.00 45.62 300 PHE A O 1
ATOM 2429 N N . VAL A 1 301 ? -26.617 1.008 51.554 1.00 49.88 301 VAL A N 1
ATOM 2430 C CA . VAL A 1 301 ? -25.513 1.186 50.597 1.00 49.88 301 VAL A CA 1
ATOM 2431 C C . VAL A 1 301 ? -26.017 1.111 49.152 1.00 49.88 301 VAL A C 1
ATOM 2433 O O . VAL A 1 301 ? -25.664 1.970 48.341 1.00 49.88 301 VAL A O 1
ATOM 2436 N N . LEU A 1 302 ? -26.900 0.157 48.838 1.00 45.97 302 LEU A N 1
ATOM 2437 C CA . LEU A 1 302 ? -27.481 -0.014 47.500 1.00 45.97 302 LEU A CA 1
ATOM 2438 C C . LEU A 1 302 ? -28.362 1.182 47.095 1.00 45.97 302 LEU A C 1
ATOM 2440 O O . LEU A 1 302 ? -28.298 1.672 45.966 1.00 45.97 302 LEU A O 1
ATOM 2444 N N . VAL A 1 303 ? -29.130 1.709 48.049 1.00 48.12 303 VAL A N 1
ATOM 2445 C CA . VAL A 1 303 ? -29.950 2.917 47.886 1.00 48.12 303 VAL A CA 1
ATOM 2446 C C . VAL A 1 303 ? -29.080 4.147 47.648 1.00 48.12 303 VAL A C 1
ATOM 2448 O O . VAL A 1 303 ? -29.375 4.953 46.768 1.00 48.12 303 VAL A O 1
ATOM 2451 N N . LYS A 1 304 ? -27.969 4.280 48.378 1.00 45.31 304 LYS A N 1
ATOM 2452 C CA . LYS A 1 304 ? -27.006 5.374 48.198 1.00 45.31 304 LYS A CA 1
ATOM 2453 C C . LYS A 1 304 ? -26.326 5.322 46.823 1.00 45.31 304 LYS A C 1
ATOM 2455 O O . LYS A 1 304 ? -26.101 6.378 46.237 1.00 45.31 304 LYS A O 1
ATOM 2460 N N . GLN A 1 305 ? -26.070 4.125 46.293 1.00 43.03 305 GLN A N 1
ATOM 2461 C CA . GLN A 1 305 ? -25.502 3.901 44.959 1.00 43.03 305 GLN A CA 1
ATOM 2462 C C . GLN A 1 305 ? -26.488 4.288 43.837 1.00 43.03 305 GLN A C 1
ATOM 2464 O O . GLN A 1 305 ? -26.155 5.117 42.991 1.00 43.03 305 GLN A O 1
ATOM 2469 N N . LEU A 1 306 ? -27.726 3.775 43.878 1.00 44.44 306 LEU A N 1
ATOM 2470 C CA . LEU A 1 306 ? -28.777 4.075 42.888 1.00 44.44 306 LEU A CA 1
ATOM 2471 C C . LEU A 1 306 ? -29.163 5.565 42.863 1.00 44.44 306 LEU A C 1
ATOM 2473 O O . LEU A 1 306 ? -29.458 6.135 41.812 1.00 44.44 306 LEU A O 1
ATOM 2477 N N . LEU A 1 307 ? -29.139 6.220 44.026 1.00 42.22 307 LEU A N 1
ATOM 2478 C CA . LEU A 1 307 ? -29.431 7.646 44.157 1.00 42.22 307 LEU A CA 1
ATOM 2479 C C . LEU A 1 307 ? -28.271 8.545 43.691 1.00 42.22 307 LEU A C 1
ATOM 2481 O O . LEU A 1 307 ? -28.529 9.617 43.138 1.00 42.22 307 LEU A O 1
ATOM 2485 N N . MET A 1 308 ? -27.008 8.109 43.826 1.00 39.16 308 MET A N 1
ATOM 2486 C CA . MET A 1 308 ? -25.856 8.826 43.256 1.00 39.16 308 MET A CA 1
ATOM 2487 C C . MET A 1 308 ? -25.848 8.805 41.721 1.00 39.16 308 MET A C 1
ATOM 2489 O O . MET A 1 308 ? -25.562 9.840 41.118 1.00 39.16 308 MET A O 1
ATOM 2493 N N . GLU A 1 309 ? -26.246 7.698 41.087 1.00 38.78 309 GLU A N 1
ATOM 2494 C CA . GLU A 1 309 ? -26.438 7.630 39.625 1.00 38.78 309 GLU A CA 1
ATOM 2495 C C . GLU A 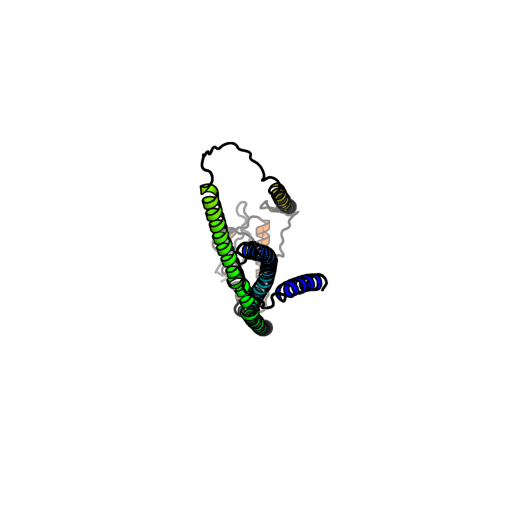1 309 ? -27.542 8.584 39.133 1.00 38.78 309 GLU A C 1
ATOM 2497 O O . GLU A 1 309 ? -27.445 9.145 38.042 1.00 38.78 309 GLU A O 1
ATOM 2502 N N . CYS A 1 310 ? -28.548 8.852 39.971 1.00 38.09 310 CYS A N 1
ATOM 2503 C CA . CYS A 1 310 ? -29.632 9.797 39.689 1.00 38.09 310 CYS A CA 1
ATOM 2504 C C . CYS A 1 310 ? -29.352 11.246 40.157 1.00 38.09 310 CYS A C 1
ATOM 2506 O O . CYS A 1 310 ? -30.223 12.102 40.016 1.00 38.09 310 CYS A O 1
ATOM 2508 N N . LYS A 1 311 ? -28.167 11.549 40.718 1.00 37.41 311 LYS A N 1
ATOM 2509 C CA . LYS A 1 311 ? -27.802 12.845 41.344 1.00 37.41 311 LYS A CA 1
ATOM 2510 C C . LYS A 1 311 ? -28.753 13.338 42.457 1.00 37.41 311 LYS A C 1
ATOM 2512 O O . LYS A 1 311 ? -28.893 14.546 42.655 1.00 37.41 311 LYS A O 1
ATOM 2517 N N . VAL A 1 312 ? -29.369 12.446 43.233 1.00 38.88 312 VAL A N 1
ATOM 2518 C CA . VAL A 1 312 ? -30.227 12.814 44.381 1.00 38.88 312 VAL A CA 1
ATOM 2519 C C . VAL A 1 312 ? -29.616 12.259 45.675 1.00 38.88 312 VAL A C 1
ATOM 2521 O O . VAL A 1 312 ? -29.068 11.166 45.682 1.00 38.88 312 VAL A O 1
ATOM 2524 N N . LYS A 1 313 ? -29.632 13.011 46.787 1.00 32.16 313 LYS A N 1
ATOM 2525 C CA . LYS A 1 313 ? -29.088 12.540 48.084 1.00 32.16 313 LYS A CA 1
ATOM 2526 C C . LYS A 1 313 ? -30.143 11.731 48.867 1.00 32.16 313 LYS A C 1
ATOM 2528 O O . LYS A 1 313 ? -31.305 12.131 48.840 1.00 32.16 313 LYS A O 1
ATOM 2533 N N . PRO A 1 314 ? -29.782 10.649 49.592 1.00 31.23 314 PRO A N 1
ATOM 2534 C CA . PRO A 1 314 ? -30.762 9.787 50.259 1.00 31.23 314 PRO A CA 1
ATOM 2535 C C . PRO A 1 314 ? -31.247 10.363 51.588 1.00 31.23 314 PRO A C 1
ATOM 2537 O O . PRO A 1 314 ? -30.420 10.837 52.364 1.00 31.23 314 PRO A O 1
ATOM 2540 N N . MET A 1 315 ? -32.545 10.213 51.880 1.00 32.16 315 MET A N 1
ATOM 2541 C CA . MET A 1 315 ? -33.085 9.699 53.154 1.00 32.16 315 MET A CA 1
ATOM 2542 C C . MET A 1 315 ? -34.619 9.512 53.056 1.00 32.16 315 MET A C 1
ATOM 2544 O O . MET A 1 315 ? -35.289 10.279 52.373 1.00 32.16 315 MET A O 1
ATOM 2548 N N . THR A 1 316 ? -35.108 8.422 53.665 1.00 37.09 316 THR A N 1
ATOM 2549 C CA . THR A 1 316 ? -36.502 7.966 53.910 1.00 37.09 316 THR A CA 1
ATOM 2550 C C . THR A 1 316 ? -37.667 8.732 53.237 1.00 37.09 316 THR A C 1
ATOM 2552 O O . THR A 1 316 ? -37.957 9.882 53.547 1.00 37.09 316 THR A O 1
ATOM 2555 N N . CYS A 1 317 ? -38.408 8.063 52.338 1.00 36.50 317 CYS A N 1
ATOM 2556 C CA . CYS A 1 317 ? -39.516 8.660 51.573 1.00 36.50 317 CYS A CA 1
ATOM 2557 C C . CYS A 1 317 ? -40.898 8.364 52.187 1.00 36.50 317 CYS A C 1
ATOM 2559 O O . CYS A 1 317 ? -41.367 7.228 52.128 1.00 36.50 317 CYS A O 1
ATOM 2561 N N . ILE A 1 318 ? -41.593 9.398 52.676 1.00 35.91 318 ILE A N 1
ATOM 2562 C CA . ILE A 1 318 ? -43.057 9.398 52.839 1.00 35.91 318 ILE A CA 1
ATOM 2563 C C . ILE A 1 318 ? -43.641 10.274 51.729 1.00 35.91 318 ILE A C 1
ATOM 2565 O O . ILE A 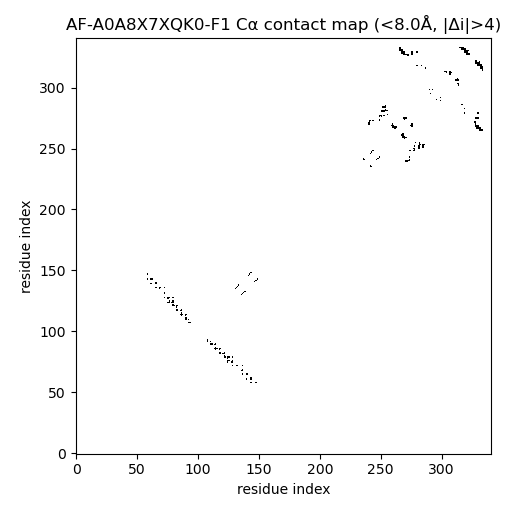1 318 ? -43.342 11.466 51.642 1.00 35.91 318 ILE A O 1
ATOM 2569 N N . VAL A 1 319 ? -44.484 9.683 50.884 1.00 38.94 319 VAL A N 1
ATOM 2570 C CA . VAL A 1 319 ? -45.170 10.384 49.796 1.00 38.94 319 VAL A CA 1
ATOM 2571 C C . VAL A 1 319 ? -46.634 10.594 50.183 1.00 38.94 319 VAL A C 1
ATOM 2573 O O . VAL A 1 319 ? -47.353 9.624 50.423 1.00 38.94 319 VAL A O 1
ATOM 2576 N N . ARG A 1 320 ? -47.091 11.851 50.246 1.00 36.78 320 ARG A N 1
ATOM 2577 C CA . ARG A 1 320 ? -48.521 12.196 50.347 1.00 36.78 320 ARG A CA 1
ATOM 2578 C C . ARG A 1 320 ? -48.930 13.085 49.179 1.00 36.78 320 ARG A C 1
ATOM 2580 O O . ARG A 1 320 ? -48.237 14.041 48.842 1.00 36.78 320 ARG A O 1
ATOM 2587 N N . GLU A 1 321 ? -50.080 12.764 48.601 1.00 33.38 321 GLU A N 1
ATOM 2588 C CA . GLU A 1 321 ? -50.740 13.548 47.562 1.00 33.38 321 GLU A CA 1
ATOM 2589 C C . GLU A 1 321 ? -51.304 14.843 48.180 1.00 33.38 321 GLU A C 1
ATOM 2591 O O . GLU A 1 321 ? -52.078 14.795 49.135 1.00 33.38 321 GLU A O 1
ATOM 2596 N N . CYS A 1 322 ? -50.903 16.007 47.660 1.00 36.19 322 CYS A N 1
ATOM 2597 C CA . CYS A 1 322 ? -51.484 17.302 48.024 1.00 36.19 322 CYS A CA 1
ATOM 2598 C C . CYS A 1 322 ? -52.000 17.989 46.755 1.00 36.19 322 CYS A C 1
ATOM 2600 O O . CYS A 1 322 ? -51.213 18.482 45.946 1.00 36.19 322 CYS A O 1
ATOM 2602 N N . GLN A 1 323 ? -53.322 18.052 46.588 1.00 35.59 323 GLN A N 1
ATOM 2603 C CA . GLN A 1 323 ? -53.957 18.834 45.526 1.00 35.59 323 GLN A CA 1
ATOM 2604 C C . GLN A 1 323 ? -54.006 20.315 45.916 1.00 35.59 323 GLN A C 1
ATOM 2606 O O . GLN A 1 323 ? -54.787 20.728 46.770 1.00 35.59 323 GLN A O 1
ATOM 2611 N N . LEU A 1 324 ? -53.196 21.137 45.246 1.00 34.69 324 LEU A N 1
ATOM 2612 C CA . LEU A 1 324 ? -53.308 22.594 45.278 1.00 34.69 324 LEU A CA 1
ATOM 2613 C C . LEU A 1 324 ? -53.583 23.103 43.861 1.00 34.69 324 LEU A C 1
ATOM 2615 O O . LEU A 1 324 ? -52.721 23.043 42.991 1.00 34.69 324 LEU A O 1
ATOM 2619 N N . ARG A 1 325 ? -54.811 23.599 43.658 1.00 37.19 325 ARG A N 1
ATOM 2620 C CA . ARG A 1 325 ? -55.292 24.385 42.504 1.00 37.19 325 ARG A CA 1
ATOM 2621 C C . ARG A 1 325 ? -54.710 23.962 41.143 1.00 37.19 325 ARG A C 1
ATOM 2623 O O . ARG A 1 325 ? -53.891 24.673 40.573 1.00 37.19 325 ARG A O 1
ATOM 2630 N N . HIS A 1 326 ? -55.243 22.859 40.614 1.00 39.25 326 HIS A N 1
ATOM 2631 C CA . HIS A 1 326 ? -55.092 22.403 39.220 1.00 39.25 326 HIS A CA 1
ATOM 2632 C C . HIS A 1 326 ? -53.714 21.846 38.807 1.00 39.25 326 HIS A C 1
ATOM 2634 O O . HIS A 1 326 ? -53.502 21.614 37.624 1.00 39.25 326 HIS A O 1
ATOM 2640 N N . TYR A 1 327 ? -52.810 21.549 39.748 1.00 33.50 327 TYR A N 1
ATOM 2641 C CA . TYR A 1 327 ? -51.548 20.857 39.449 1.00 33.50 327 TYR A CA 1
ATOM 2642 C C . TYR A 1 327 ? -51.317 19.670 40.395 1.00 33.50 327 TYR A C 1
ATOM 2644 O O . TYR A 1 327 ? -51.554 19.775 41.602 1.00 33.50 327 TYR A O 1
ATOM 2652 N N . SER A 1 328 ? -50.844 18.548 39.841 1.00 34.97 328 SER A N 1
ATOM 2653 C CA . SER A 1 328 ? -50.434 17.353 40.588 1.00 34.97 328 SER A CA 1
ATOM 2654 C C . SER A 1 328 ? -48.976 17.509 41.023 1.00 34.97 328 SER A C 1
ATOM 2656 O O . SER A 1 328 ? -48.080 17.621 40.190 1.00 34.97 328 SER A O 1
ATOM 2658 N N . TYR A 1 329 ? -48.727 17.560 42.330 1.00 34.75 329 TYR A N 1
ATOM 2659 C CA . TYR A 1 329 ? -47.386 17.726 42.894 1.00 34.75 329 TYR A CA 1
ATOM 2660 C C . TYR A 1 329 ? -46.902 16.415 43.512 1.00 34.75 329 TYR A C 1
ATOM 2662 O O . TYR A 1 329 ? -47.620 15.818 44.315 1.00 34.75 329 TYR A O 1
ATOM 2670 N N . VAL A 1 330 ? -45.660 16.015 43.221 1.00 39.28 330 VAL A N 1
ATOM 2671 C CA . VAL A 1 330 ? -44.965 14.977 43.991 1.00 39.28 330 VAL A CA 1
ATOM 2672 C C . VAL A 1 330 ? -44.234 15.680 45.131 1.00 39.28 330 VAL A C 1
ATOM 2674 O O . VAL A 1 330 ? -43.117 16.182 44.992 1.00 39.28 330 VAL A O 1
ATOM 2677 N N . VAL A 1 331 ? -44.896 15.778 46.281 1.00 36.09 331 VAL A N 1
ATOM 2678 C CA . VAL A 1 331 ? -44.258 16.325 47.480 1.00 36.09 331 VAL A CA 1
ATOM 2679 C C . VAL A 1 331 ? -43.546 15.189 48.196 1.00 36.09 331 VAL A C 1
ATOM 2681 O O . VAL A 1 331 ? -44.176 14.358 48.849 1.00 36.09 331 VAL A O 1
ATOM 2684 N N . ILE A 1 332 ? -42.222 15.160 48.081 1.00 42.75 332 ILE A N 1
ATOM 2685 C CA . ILE A 1 332 ? -41.390 14.321 48.936 1.00 42.75 332 ILE A CA 1
ATOM 2686 C C . ILE A 1 332 ? -41.166 15.133 50.216 1.00 42.75 332 ILE A C 1
ATOM 2688 O O . ILE A 1 332 ? -40.491 16.165 50.211 1.00 42.75 332 ILE A O 1
ATOM 2692 N N . TRP A 1 333 ? -41.799 14.718 51.311 1.00 32.34 333 TRP A N 1
ATOM 2693 C CA . TRP A 1 333 ? -41.561 15.327 52.617 1.00 32.34 333 TRP A CA 1
ATOM 2694 C C . TRP A 1 333 ? -40.273 14.753 53.209 1.00 32.34 333 TRP A C 1
ATOM 2696 O O . TRP A 1 333 ? -40.232 13.580 53.568 1.00 32.34 333 TRP A O 1
ATOM 2706 N N . LEU A 1 334 ? -39.240 15.591 53.355 1.00 38.97 334 LEU A N 1
ATOM 2707 C CA . LEU A 1 334 ? -38.130 15.320 54.275 1.00 38.97 334 LEU A CA 1
ATOM 2708 C C . LEU A 1 334 ? -38.480 15.944 55.628 1.00 38.97 334 LEU A C 1
ATOM 2710 O O . LEU A 1 334 ? -38.179 17.111 55.872 1.00 38.97 334 LEU A O 1
ATOM 2714 N N . SER A 1 335 ? -39.160 15.188 56.489 1.00 31.08 335 SER A N 1
ATOM 2715 C CA . SER A 1 335 ? -39.292 15.543 57.906 1.00 31.08 335 SER A CA 1
ATOM 2716 C C . SER A 1 335 ? -38.219 14.800 58.687 1.00 31.08 335 SER A C 1
ATOM 2718 O O . SER A 1 335 ? -38.305 13.588 58.864 1.00 31.08 335 SER A O 1
ATOM 2720 N N . GLY A 1 336 ? -37.205 15.525 59.151 1.00 36.22 336 GLY A N 1
ATOM 2721 C CA . GLY A 1 336 ? -36.301 15.044 60.188 1.00 36.22 336 GLY A CA 1
ATOM 2722 C C . GLY A 1 336 ? -36.890 15.358 61.554 1.00 36.22 336 GLY A C 1
ATOM 2723 O O . GLY A 1 336 ? -36.400 16.276 62.194 1.00 36.22 336 GLY A O 1
ATOM 2724 N N . SER A 1 337 ? -37.975 14.689 61.943 1.00 32.72 337 SER A N 1
ATOM 2725 C CA . SER A 1 337 ? -38.506 14.613 63.317 1.00 32.72 337 SER A CA 1
ATOM 2726 C C . SER A 1 337 ? -39.667 13.617 63.342 1.00 32.72 337 SER A C 1
ATOM 2728 O O . SER A 1 337 ? -40.533 13.654 62.461 1.00 32.72 337 SER A O 1
ATOM 2730 N N . ASP A 1 338 ? -39.644 12.733 64.336 1.00 32.03 338 ASP A N 1
ATOM 2731 C CA . ASP A 1 338 ? -40.665 11.742 64.675 1.00 32.03 338 ASP A CA 1
ATOM 2732 C C . ASP A 1 338 ? -42.086 12.339 64.759 1.00 32.03 338 ASP A C 1
ATOM 2734 O O . ASP A 1 338 ? -42.257 13.446 65.270 1.00 32.03 338 ASP A O 1
ATOM 2738 N N . PRO A 1 339 ? -43.153 11.617 64.352 1.00 35.22 339 PRO A N 1
ATOM 2739 C CA . PRO A 1 339 ? -44.525 12.023 64.658 1.00 35.22 339 PRO A CA 1
ATOM 2740 C C . PRO A 1 339 ? -44.957 11.688 66.096 1.00 35.22 339 PRO A C 1
ATOM 2742 O O . PRO A 1 339 ? -46.038 12.101 66.502 1.00 35.22 339 PRO A O 1
ATOM 2745 N N . HIS A 1 340 ? -44.151 10.949 66.863 1.00 33.62 340 HIS A N 1
ATOM 2746 C CA . HIS A 1 340 ? -44.355 10.692 68.289 1.00 33.62 340 HIS A CA 1
ATOM 2747 C C . HIS A 1 340 ? -43.016 10.370 68.969 1.00 33.62 340 HIS A C 1
ATOM 2749 O O . HIS A 1 340 ? -42.759 9.212 69.280 1.00 33.62 340 HIS A O 1
ATOM 2755 N N . CYS A 1 341 ? -42.178 11.393 69.153 1.00 28.72 341 CYS A N 1
ATOM 2756 C CA . CYS A 1 341 ? -41.256 11.592 70.280 1.00 28.72 341 CYS A CA 1
ATOM 2757 C C . CYS A 1 341 ? -40.435 12.865 70.067 1.00 28.72 341 CYS A C 1
ATOM 2759 O O . CYS A 1 341 ? -39.893 13.041 68.955 1.00 28.72 341 CYS A O 1
#